Protein AF-A0A929ZFZ6-F1 (afdb_monomer_lite)

Sequence (194 aa):
YWMGADSFMATNAWVNDGGSWYRVGADGKMLSGGWTKIDGSWYYLDSSGAMKSGWLNQGGTWYYLGGSGAMVRGWNAIGGSWYYFNESGAMVTGWLNQGGTWYYFNGSGVMATGTQWIGGERHWFYDSGAWWGLYPVPSAPAAGSGGSSSSAYYKNCDEVRRAGKAPLYRGQPGYSLDLDRDGDGIACEYHRGR

pLDDT: mean 84.81, std 17.75, range [31.33, 98.88]

Radius of gyration: 27.51 Å; chains: 1; bounding box: 58×31×82 Å

Structure (mmCIF, N/CA/C/O backbone):
data_AF-A0A929ZFZ6-F1
#
_entry.id   AF-A0A929ZFZ6-F1
#
loop_
_atom_site.group_PDB
_atom_site.id
_atom_site.type_symbol
_atom_site.label_atom_id
_atom_site.label_alt_id
_atom_site.label_comp_id
_atom_site.label_asym_id
_atom_site.label_entity_id
_atom_site.label_seq_id
_atom_site.pdbx_PDB_ins_code
_atom_site.Cartn_x
_atom_site.Cartn_y
_atom_site.Cartn_z
_atom_site.occupancy
_atom_site.B_iso_or_equiv
_atom_site.auth_seq_id
_atom_site.auth_comp_id
_atom_site.auth_asym_id
_atom_site.auth_atom_id
_atom_site.pdbx_PDB_model_num
ATOM 1 N N . TYR A 1 1 ? 22.885 -3.029 -27.359 1.00 58.12 1 TYR A N 1
ATOM 2 C CA . TYR A 1 1 ? 22.271 -3.923 -28.350 1.00 58.12 1 TYR A CA 1
ATOM 3 C C . TYR A 1 1 ? 22.408 -5.337 -27.832 1.00 58.12 1 TYR A C 1
ATOM 5 O O . TYR A 1 1 ? 23.513 -5.705 -27.458 1.00 58.12 1 TYR A O 1
ATOM 13 N N . TRP A 1 2 ? 21.297 -6.062 -27.716 1.00 60.94 2 TRP A N 1
ATOM 14 C CA . TRP A 1 2 ? 21.252 -7.441 -27.222 1.00 60.94 2 TRP A CA 1
ATOM 15 C C . TRP A 1 2 ? 20.902 -8.365 -28.394 1.00 60.94 2 TRP A C 1
ATOM 17 O O . TRP A 1 2 ? 19.853 -8.184 -29.013 1.00 60.94 2 TRP A O 1
ATOM 27 N N . MET A 1 3 ? 21.792 -9.307 -28.720 1.00 58.06 3 MET A N 1
ATOM 28 C CA . MET A 1 3 ? 21.567 -10.302 -29.777 1.00 58.06 3 MET A CA 1
ATOM 29 C C . MET A 1 3 ? 21.032 -11.596 -29.158 1.00 58.06 3 MET A C 1
ATOM 31 O O . MET A 1 3 ? 21.639 -12.119 -28.225 1.00 58.06 3 MET A O 1
ATOM 35 N N . GLY A 1 4 ? 19.891 -12.083 -29.651 1.00 54.81 4 GLY A N 1
ATOM 36 C CA . GLY A 1 4 ? 19.318 -13.372 -29.257 1.00 54.81 4 GLY A CA 1
ATOM 37 C C . GLY A 1 4 ? 20.055 -14.570 -29.872 1.00 54.81 4 GLY A C 1
ATOM 38 O O . GLY A 1 4 ? 20.903 -14.414 -30.753 1.00 54.81 4 GLY A O 1
ATOM 39 N N . ALA A 1 5 ? 19.713 -15.782 -29.418 1.00 55.38 5 ALA A N 1
ATOM 40 C CA . ALA A 1 5 ? 20.289 -17.057 -29.882 1.00 55.38 5 ALA A CA 1
ATOM 41 C C . ALA A 1 5 ? 20.047 -17.353 -31.381 1.00 55.38 5 ALA A C 1
ATOM 43 O O . ALA A 1 5 ? 20.670 -18.234 -31.965 1.00 55.38 5 ALA A O 1
ATOM 44 N N . ASP A 1 6 ? 19.152 -16.600 -32.000 1.00 57.41 6 ASP A N 1
ATOM 45 C CA . ASP A 1 6 ? 18.691 -16.658 -33.381 1.00 57.41 6 ASP A CA 1
ATOM 46 C C . ASP A 1 6 ? 19.286 -15.543 -34.266 1.00 57.41 6 ASP A C 1
ATOM 48 O O . ASP A 1 6 ? 18.892 -15.393 -35.419 1.00 57.41 6 ASP A O 1
ATOM 52 N N . SER A 1 7 ? 20.267 -14.778 -33.764 1.00 57.72 7 SER A N 1
ATOM 53 C CA . SER A 1 7 ? 20.887 -13.629 -34.457 1.00 57.72 7 SER A CA 1
ATOM 54 C C . SER A 1 7 ? 19.922 -12.476 -34.775 1.00 57.72 7 SER A C 1
ATOM 56 O O . SER A 1 7 ? 20.294 -11.537 -35.481 1.00 57.72 7 SER A O 1
ATOM 58 N N . PHE A 1 8 ? 18.703 -12.506 -34.226 1.00 63.31 8 PHE A N 1
ATOM 59 C CA . PHE A 1 8 ? 17.775 -11.385 -34.266 1.00 63.31 8 PHE A CA 1
ATOM 60 C C . PHE A 1 8 ? 17.979 -10.479 -33.051 1.00 63.31 8 PHE A C 1
ATOM 62 O O . PHE A 1 8 ? 18.257 -10.906 -31.927 1.00 63.31 8 PHE A O 1
ATOM 69 N N . MET A 1 9 ? 17.866 -9.179 -33.302 1.00 73.00 9 MET A N 1
ATOM 70 C CA . MET A 1 9 ? 17.928 -8.153 -32.273 1.00 73.00 9 MET A CA 1
ATOM 71 C C . MET A 1 9 ? 16.639 -8.175 -31.457 1.00 73.00 9 MET A C 1
ATOM 73 O O . MET A 1 9 ? 15.558 -7.968 -32.005 1.00 73.00 9 MET A O 1
ATOM 77 N N . ALA A 1 10 ? 16.750 -8.387 -30.146 1.00 79.50 10 ALA A N 1
ATOM 78 C CA . ALA A 1 10 ? 15.592 -8.311 -29.268 1.00 79.50 10 ALA A CA 1
ATOM 79 C C . ALA A 1 10 ? 15.079 -6.860 -29.215 1.00 79.50 10 ALA A C 1
ATOM 81 O O . ALA A 1 10 ? 15.825 -5.932 -28.891 1.00 79.50 10 ALA A O 1
ATOM 82 N N . THR A 1 11 ? 13.795 -6.663 -29.512 1.00 89.19 11 THR A N 1
ATOM 83 C CA . THR A 1 11 ? 13.117 -5.360 -29.443 1.00 89.19 11 THR A CA 1
ATOM 84 C C . THR A 1 11 ? 11.823 -5.493 -28.672 1.00 89.19 11 THR A C 1
ATOM 86 O O . THR A 1 11 ? 11.115 -6.485 -28.841 1.00 89.19 11 THR A O 1
ATOM 89 N N . ASN A 1 12 ? 11.488 -4.496 -27.853 1.00 90.81 12 ASN A N 1
ATOM 90 C CA . ASN A 1 12 ? 10.302 -4.531 -26.994 1.00 90.81 12 ASN A CA 1
ATOM 91 C C . ASN A 1 12 ? 10.181 -5.845 -26.200 1.00 90.81 12 ASN A C 1
ATOM 93 O O . ASN A 1 12 ? 9.073 -6.324 -25.945 1.00 90.81 12 ASN A O 1
ATOM 97 N N . ALA A 1 13 ? 11.307 -6.397 -25.744 1.00 93.19 13 ALA A N 1
ATOM 98 C CA . ALA A 1 13 ? 11.375 -7.690 -25.070 1.00 93.19 13 ALA A CA 1
ATOM 99 C C . ALA A 1 13 ? 11.990 -7.584 -23.668 1.00 93.19 13 ALA A C 1
ATOM 101 O O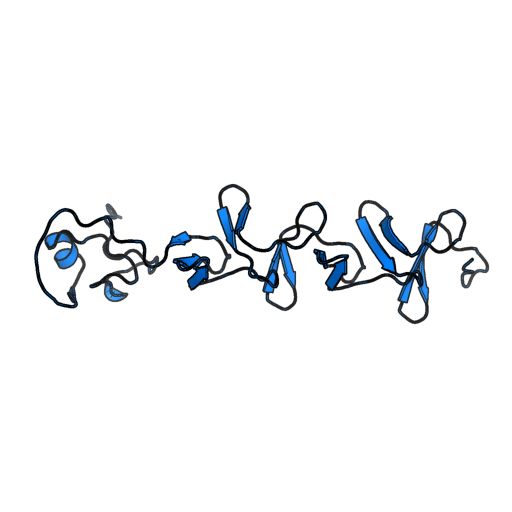 . ALA A 1 13 ? 12.778 -6.685 -23.369 1.00 93.19 13 ALA A O 1
ATOM 102 N N . TRP A 1 14 ? 11.591 -8.500 -22.790 1.00 94.69 14 TRP A N 1
ATOM 103 C CA . TRP A 1 14 ? 12.333 -8.793 -21.569 1.00 94.69 14 TRP A CA 1
ATOM 104 C C . TRP A 1 14 ? 13.408 -9.824 -21.896 1.00 94.69 14 TRP A C 1
ATOM 106 O O . TRP A 1 14 ? 13.131 -10.808 -22.578 1.00 94.69 14 TRP A O 1
ATOM 116 N N . VAL A 1 15 ? 14.623 -9.593 -21.417 1.00 94.38 15 VAL A N 1
ATOM 117 C CA . VAL A 1 15 ? 15.780 -10.462 -21.632 1.00 94.38 15 VAL A CA 1
ATOM 118 C C . VAL A 1 15 ? 16.292 -10.904 -20.269 1.00 94.38 15 VAL A C 1
ATOM 120 O O . VAL A 1 15 ? 16.504 -10.061 -19.397 1.00 94.38 15 VAL A O 1
ATOM 123 N N . ASN A 1 16 ? 16.458 -12.212 -20.076 1.00 93.62 16 ASN A N 1
ATOM 124 C CA . ASN A 1 16 ? 17.134 -12.748 -18.901 1.00 93.62 16 ASN A CA 1
ATOM 125 C C . ASN A 1 16 ? 18.604 -12.980 -19.238 1.00 93.62 16 ASN A C 1
ATOM 127 O O . ASN A 1 16 ? 18.908 -13.681 -20.201 1.00 93.62 16 ASN A O 1
ATOM 131 N N . ASP A 1 17 ? 19.486 -12.407 -18.432 1.00 92.44 17 ASP A N 1
ATOM 132 C CA . ASP A 1 17 ? 20.923 -12.611 -18.529 1.00 92.44 17 ASP A CA 1
ATOM 133 C C . ASP A 1 17 ? 21.509 -12.827 -17.139 1.00 92.44 17 ASP A C 1
ATOM 135 O O . ASP A 1 17 ? 21.279 -12.033 -16.224 1.00 92.44 17 ASP A O 1
ATOM 139 N N . GLY A 1 18 ? 22.216 -13.942 -16.957 1.00 90.75 18 GLY A N 1
ATOM 140 C CA . GLY A 1 18 ? 22.820 -14.294 -15.670 1.00 90.75 18 GLY A CA 1
ATOM 141 C C . GLY A 1 18 ? 21.834 -14.309 -14.491 1.00 90.75 18 GLY A C 1
ATOM 142 O O . GLY A 1 18 ? 22.224 -14.007 -13.366 1.00 90.75 18 GLY A O 1
ATOM 143 N N . GLY A 1 19 ? 20.550 -14.602 -14.736 1.00 91.56 19 GLY A N 1
ATOM 144 C CA . GLY A 1 19 ? 19.492 -14.583 -13.720 1.00 91.56 19 GLY A CA 1
ATOM 145 C C . GLY A 1 19 ? 18.882 -13.203 -13.440 1.00 91.56 19 GLY A C 1
ATOM 146 O O . GLY A 1 19 ? 17.874 -13.126 -12.739 1.00 91.56 19 GLY A O 1
ATOM 147 N N . SER A 1 20 ? 19.420 -12.131 -14.022 1.00 95.44 20 SER A N 1
ATOM 148 C CA . SER A 1 20 ? 18.850 -10.782 -13.950 1.00 95.44 20 SER A CA 1
ATOM 149 C C . SER A 1 20 ? 17.978 -10.493 -15.167 1.00 95.44 20 SER A C 1
ATOM 151 O O . SER A 1 20 ? 18.245 -10.963 -16.271 1.00 95.44 20 SER A O 1
ATOM 153 N N . TRP A 1 21 ? 16.915 -9.716 -14.969 1.00 97.31 21 TRP A N 1
ATOM 154 C CA . TRP A 1 21 ? 16.012 -9.319 -16.048 1.00 97.31 21 TRP A CA 1
ATOM 155 C C . TRP A 1 21 ? 16.304 -7.899 -16.512 1.00 97.31 21 TRP A C 1
ATOM 157 O O . TRP A 1 21 ? 16.459 -6.993 -15.697 1.00 97.31 21 TRP A O 1
ATOM 167 N N . TYR A 1 22 ? 16.314 -7.712 -17.826 1.00 96.50 22 TYR A N 1
ATOM 168 C CA . TYR A 1 22 ? 16.550 -6.444 -18.503 1.00 96.50 22 TYR A CA 1
ATOM 169 C C . TYR A 1 22 ? 15.432 -6.182 -19.500 1.00 96.50 22 TYR A C 1
ATOM 171 O O . TYR A 1 22 ? 14.866 -7.110 -20.083 1.00 96.50 22 TYR A O 1
ATOM 179 N N . ARG A 1 23 ? 15.129 -4.908 -19.739 1.00 96.06 23 ARG A N 1
ATOM 180 C CA . ARG A 1 23 ? 14.153 -4.501 -20.750 1.00 96.06 23 ARG A CA 1
ATOM 181 C C . ARG A 1 23 ? 14.869 -3.886 -21.944 1.00 96.06 23 ARG A C 1
ATOM 183 O O . ARG A 1 23 ? 15.632 -2.941 -21.767 1.00 96.06 23 ARG A O 1
ATOM 190 N N . VAL A 1 24 ? 14.581 -4.363 -23.155 1.00 94.12 24 VAL A N 1
ATOM 191 C CA . VAL A 1 24 ? 15.005 -3.709 -24.403 1.00 94.12 24 VAL A CA 1
ATOM 192 C C . VAL A 1 24 ? 13.843 -2.961 -25.052 1.00 94.12 24 VAL A C 1
ATOM 194 O O . VAL A 1 24 ? 12.716 -3.461 -25.113 1.00 94.12 24 VAL A O 1
ATOM 197 N N . GLY A 1 25 ? 14.114 -1.740 -25.508 1.00 91.88 25 GLY A N 1
ATOM 198 C CA . GLY A 1 25 ? 13.168 -0.880 -26.209 1.00 91.88 25 GLY A CA 1
ATOM 199 C C . GLY A 1 25 ? 12.947 -1.295 -27.663 1.00 91.88 25 GLY A C 1
ATOM 200 O O . GLY A 1 25 ? 13.524 -2.265 -28.158 1.00 91.88 25 GLY A O 1
ATOM 201 N N . ALA A 1 26 ? 12.099 -0.544 -28.363 1.00 91.25 26 ALA A N 1
ATOM 202 C CA . ALA A 1 26 ? 11.814 -0.765 -29.781 1.00 91.25 26 ALA A CA 1
ATOM 203 C C . ALA A 1 26 ? 13.052 -0.567 -30.676 1.00 91.25 26 ALA A C 1
ATOM 205 O O . ALA A 1 26 ? 13.155 -1.177 -31.732 1.00 91.25 26 ALA A O 1
ATOM 206 N N . ASP A 1 27 ? 14.004 0.255 -30.234 1.00 89.25 27 ASP A N 1
ATOM 207 C CA . ASP A 1 27 ? 15.275 0.523 -30.912 1.00 89.25 27 ASP A CA 1
ATOM 208 C C . ASP A 1 27 ? 16.369 -0.517 -30.593 1.00 89.25 27 ASP A C 1
ATOM 210 O O . ASP A 1 27 ? 17.525 -0.352 -30.984 1.00 89.25 27 ASP A O 1
ATOM 214 N N . GLY A 1 28 ? 16.030 -1.578 -29.850 1.00 88.38 28 GLY A N 1
ATOM 215 C CA . GLY A 1 28 ? 16.963 -2.629 -29.439 1.00 88.38 28 GLY A CA 1
ATOM 216 C C . GLY A 1 28 ? 17.990 -2.180 -28.393 1.00 88.38 28 GLY A C 1
ATOM 217 O O . GLY A 1 28 ? 18.957 -2.905 -28.114 1.00 88.38 28 GLY A O 1
ATOM 218 N N . LYS A 1 29 ? 17.822 -0.985 -27.809 1.00 90.25 29 LYS A N 1
ATOM 219 C CA . LYS A 1 29 ? 18.642 -0.514 -26.691 1.00 90.25 29 LYS A CA 1
ATOM 220 C C . LYS A 1 29 ? 18.030 -0.937 -25.366 1.00 90.25 29 LYS A C 1
ATOM 222 O O .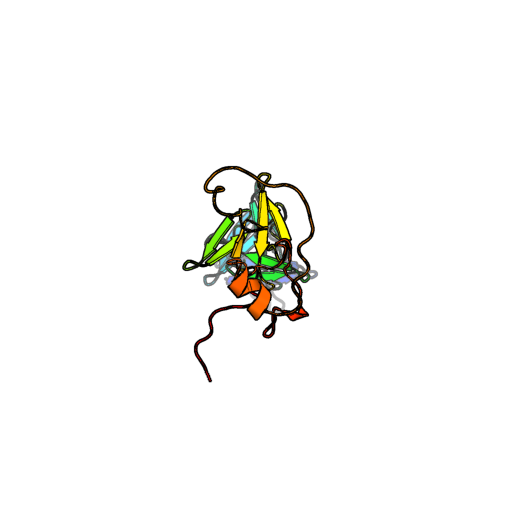 LYS A 1 29 ? 16.817 -1.041 -25.215 1.00 90.25 29 LYS A O 1
ATOM 227 N N . MET A 1 30 ? 18.899 -1.194 -24.399 1.00 93.50 30 MET A N 1
ATOM 228 C CA . MET A 1 30 ? 18.496 -1.527 -23.040 1.00 93.50 30 MET A CA 1
ATOM 229 C C . MET A 1 30 ? 17.967 -0.273 -22.338 1.00 93.50 30 MET A C 1
ATOM 231 O O . MET A 1 30 ? 18.577 0.791 -22.435 1.00 93.50 30 MET A O 1
ATOM 235 N N . LEU A 1 31 ? 16.848 -0.413 -21.635 1.00 94.56 31 LEU A N 1
ATOM 236 C CA . LEU A 1 31 ? 16.322 0.606 -20.736 1.00 94.56 31 LEU A CA 1
ATOM 237 C C . LEU A 1 31 ? 17.032 0.506 -19.378 1.00 94.56 31 LEU A C 1
ATOM 239 O O . LEU A 1 31 ? 17.362 -0.589 -18.924 1.00 94.56 31 LEU A O 1
ATOM 243 N N . SER A 1 32 ? 17.257 1.637 -18.717 1.00 95.69 32 SER A N 1
ATOM 244 C CA . SER A 1 32 ? 17.878 1.697 -17.390 1.00 95.69 32 SER A CA 1
ATOM 245 C C . SER A 1 32 ? 17.537 3.010 -16.685 1.00 95.69 32 SER A C 1
ATOM 247 O O . SER A 1 32 ? 16.982 3.927 -17.292 1.00 95.69 32 SER A O 1
ATOM 249 N N . GLY A 1 33 ? 17.889 3.113 -15.402 1.00 92.81 33 GLY A N 1
ATOM 250 C CA . GLY A 1 33 ? 17.916 4.402 -14.708 1.00 92.81 33 GLY A CA 1
ATOM 251 C C . GLY A 1 33 ? 16.603 4.838 -14.056 1.00 92.81 33 GLY A C 1
ATOM 252 O O . GLY A 1 33 ? 16.424 6.027 -13.803 1.00 92.81 33 GLY A O 1
ATOM 253 N N . GLY A 1 34 ? 15.713 3.901 -13.729 1.00 96.44 34 GLY A N 1
ATOM 254 C CA . GLY A 1 34 ? 14.627 4.132 -12.782 1.00 96.44 34 GLY A CA 1
ATOM 255 C C . GLY A 1 34 ? 13.282 3.547 -13.195 1.00 96.44 34 GLY A C 1
ATOM 256 O O . GLY A 1 34 ? 13.183 2.478 -13.805 1.00 96.44 34 GLY A O 1
ATOM 257 N N . TRP A 1 35 ? 12.226 4.257 -12.798 1.00 98.06 35 TRP A N 1
ATOM 258 C CA . TRP A 1 35 ? 10.842 3.869 -13.030 1.00 98.06 35 TRP A CA 1
ATOM 259 C C . TRP A 1 35 ? 10.510 3.842 -14.519 1.00 98.06 35 TRP A C 1
ATOM 261 O O . TRP A 1 35 ? 10.632 4.845 -15.217 1.00 98.06 35 TRP A O 1
ATOM 271 N N . THR A 1 36 ? 10.039 2.694 -14.992 1.00 97.50 36 THR A N 1
ATOM 272 C CA . THR A 1 36 ? 9.670 2.467 -16.390 1.00 97.50 36 THR A CA 1
ATOM 273 C C . THR A 1 36 ? 8.288 1.831 -16.452 1.00 97.50 36 THR A C 1
ATOM 275 O O . THR A 1 36 ? 8.031 0.834 -15.775 1.00 97.50 36 THR A O 1
ATOM 278 N N . LYS A 1 37 ? 7.387 2.394 -17.264 1.00 97.00 37 LYS A N 1
ATOM 279 C CA . LYS A 1 37 ? 6.048 1.838 -17.483 1.00 97.00 37 LYS A CA 1
ATOM 280 C C . LYS A 1 37 ? 6.048 0.944 -18.721 1.00 97.00 37 LYS A C 1
ATOM 282 O O . LYS A 1 37 ? 6.380 1.406 -19.808 1.00 97.00 37 LYS A O 1
ATOM 287 N N . ILE A 1 38 ? 5.680 -0.321 -18.550 1.00 96.06 38 ILE A N 1
ATOM 288 C CA . ILE A 1 38 ? 5.680 -1.358 -19.589 1.00 96.06 38 ILE A CA 1
ATOM 289 C C . ILE A 1 38 ? 4.330 -2.067 -19.511 1.00 96.06 38 ILE A C 1
ATOM 291 O O . ILE A 1 38 ? 3.951 -2.548 -18.444 1.00 96.06 38 ILE A O 1
ATOM 295 N N . ASP A 1 39 ? 3.577 -2.059 -20.612 1.00 93.50 39 ASP A N 1
ATOM 296 C CA . ASP A 1 39 ? 2.277 -2.737 -20.744 1.00 93.50 39 ASP A CA 1
ATOM 297 C C . ASP A 1 39 ? 1.302 -2.444 -19.588 1.00 93.50 39 ASP A C 1
ATOM 299 O O . ASP A 1 39 ? 0.619 -3.313 -19.055 1.00 93.50 39 ASP A O 1
ATOM 303 N N . GLY A 1 40 ? 1.267 -1.179 -19.157 1.00 95.00 40 GLY A N 1
ATOM 304 C CA . GLY A 1 40 ? 0.392 -0.702 -18.081 1.00 95.00 40 GLY A CA 1
ATOM 305 C C . GLY A 1 40 ? 0.956 -0.850 -16.663 1.00 95.00 40 GLY A C 1
ATOM 306 O O . GLY A 1 40 ? 0.489 -0.146 -15.765 1.00 95.00 40 GLY A O 1
ATOM 307 N N . SER A 1 41 ? 1.998 -1.657 -16.466 1.00 97.81 41 SER A N 1
ATOM 308 C CA . SER A 1 41 ? 2.641 -1.890 -15.167 1.00 97.81 41 SER A CA 1
ATOM 309 C C . SER A 1 41 ? 3.910 -1.055 -14.996 1.00 97.81 41 SER A C 1
ATOM 311 O O . SER A 1 41 ? 4.598 -0.745 -15.965 1.00 97.81 41 SER A O 1
ATOM 313 N N . TRP A 1 42 ? 4.224 -0.671 -13.757 1.00 98.56 42 TRP A N 1
ATOM 314 C CA . TRP A 1 42 ? 5.479 0.015 -13.434 1.00 98.56 42 TRP A CA 1
ATOM 315 C C . TRP A 1 42 ? 6.533 -0.980 -12.969 1.00 98.56 42 TRP A C 1
ATOM 317 O O . TRP A 1 42 ? 6.230 -1.894 -12.210 1.00 98.56 42 TRP A O 1
ATOM 327 N N . TYR A 1 43 ? 7.766 -0.752 -13.401 1.00 98.62 43 TYR A N 1
ATOM 328 C CA . TYR A 1 43 ? 8.958 -1.511 -13.041 1.00 98.62 43 TYR A CA 1
ATOM 329 C C . TYR A 1 43 ? 10.060 -0.539 -12.640 1.00 98.62 43 TYR A C 1
ATOM 331 O O . TYR A 1 43 ? 10.044 0.621 -13.058 1.00 98.62 43 TYR A O 1
ATOM 339 N N . TYR A 1 44 ? 11.042 -1.014 -11.881 1.00 98.56 44 TYR A N 1
ATOM 340 C CA . TYR A 1 44 ? 12.241 -0.241 -11.582 1.00 98.56 44 TYR A CA 1
ATOM 341 C C . TYR A 1 44 ? 13.469 -0.945 -12.150 1.00 98.56 44 TYR A C 1
ATOM 343 O O . TYR A 1 44 ? 13.783 -2.066 -11.750 1.00 98.56 44 TYR A O 1
ATOM 351 N N . LEU A 1 45 ? 14.157 -0.280 -13.074 1.00 98.19 45 LEU A N 1
ATOM 352 C CA . LEU A 1 45 ? 15.430 -0.729 -13.633 1.00 98.19 45 LEU A CA 1
ATOM 353 C C . LEU A 1 45 ? 16.534 0.106 -12.993 1.00 98.19 45 LEU A C 1
ATOM 355 O O . LEU A 1 45 ? 16.471 1.333 -13.040 1.00 98.19 45 LEU A O 1
ATOM 359 N N . ASP A 1 46 ? 17.532 -0.517 -12.374 1.00 96.75 46 ASP A N 1
ATOM 360 C CA . ASP A 1 46 ? 18.626 0.252 -11.782 1.00 96.75 46 ASP A CA 1
ATOM 361 C C . ASP A 1 46 ? 19.549 0.870 -12.852 1.00 96.75 46 ASP A C 1
ATOM 363 O O . ASP A 1 46 ? 19.275 0.816 -14.055 1.00 96.75 46 ASP A O 1
ATOM 367 N N . SER A 1 47 ? 20.631 1.527 -12.432 1.00 96.25 47 SER A N 1
ATOM 368 C CA . SER A 1 47 ? 21.562 2.181 -13.359 1.00 96.25 47 SER A CA 1
ATOM 369 C C . SER A 1 47 ? 22.230 1.208 -14.338 1.00 96.25 47 SER A C 1
ATOM 371 O O . SER A 1 47 ? 22.603 1.625 -15.433 1.00 96.25 47 SER A O 1
ATOM 373 N N . SER A 1 48 ? 22.335 -0.077 -13.983 1.00 95.69 48 SER A N 1
ATOM 374 C CA . SER A 1 48 ? 22.828 -1.137 -14.869 1.00 95.69 48 SER A CA 1
ATOM 375 C C . SER A 1 48 ? 21.755 -1.673 -15.822 1.00 95.69 48 SER A C 1
ATOM 377 O O . SER A 1 48 ? 22.067 -2.458 -16.709 1.00 95.69 48 SER A O 1
ATOM 379 N N . GLY A 1 49 ? 20.494 -1.262 -15.651 1.00 96.38 49 GLY A N 1
ATOM 380 C CA . GLY A 1 49 ? 19.339 -1.793 -16.376 1.00 96.38 49 GLY A CA 1
ATOM 381 C C . GLY A 1 49 ? 18.731 -3.043 -15.744 1.00 96.38 49 GLY A C 1
ATOM 382 O O . GLY A 1 49 ? 17.685 -3.497 -16.207 1.00 96.38 49 GLY A O 1
ATOM 383 N N . ALA A 1 50 ? 19.340 -3.581 -14.683 1.00 97.44 50 ALA A N 1
ATOM 384 C CA . ALA A 1 50 ? 18.811 -4.742 -13.988 1.00 97.44 50 ALA A CA 1
ATOM 385 C C . ALA A 1 50 ? 17.494 -4.391 -13.283 1.00 97.44 50 ALA A C 1
ATOM 387 O O . ALA A 1 50 ? 17.388 -3.410 -12.537 1.00 97.44 50 ALA A O 1
ATOM 388 N N . MET A 1 51 ? 16.477 -5.211 -13.523 1.00 98.44 51 MET A N 1
ATOM 389 C CA . MET A 1 51 ? 15.161 -5.077 -12.921 1.00 98.44 51 MET A CA 1
ATOM 390 C C . MET A 1 51 ? 15.206 -5.422 -11.435 1.00 98.44 51 MET A C 1
ATOM 392 O O . MET A 1 51 ? 15.700 -6.477 -11.033 1.00 98.44 51 MET A O 1
ATOM 396 N N . LYS A 1 52 ? 14.631 -4.550 -10.608 1.00 98.50 52 LYS A N 1
ATOM 397 C CA . LYS A 1 52 ? 14.428 -4.819 -9.186 1.00 98.50 52 LYS A CA 1
ATOM 398 C C . LYS A 1 52 ? 13.155 -5.635 -8.948 1.00 98.50 52 LYS A C 1
ATOM 400 O O . LYS A 1 52 ? 12.163 -5.508 -9.660 1.00 98.50 52 LYS A O 1
ATOM 405 N N . SER A 1 53 ? 13.191 -6.436 -7.890 1.00 98.31 53 SER A N 1
ATOM 406 C CA . SER A 1 53 ? 12.041 -7.097 -7.269 1.00 98.31 53 SER A CA 1
ATOM 407 C C . SER A 1 53 ? 12.141 -6.938 -5.745 1.00 98.31 53 SER A C 1
ATOM 409 O O . SER A 1 53 ? 13.193 -6.562 -5.222 1.00 98.31 53 SER A O 1
ATOM 411 N N . GLY A 1 54 ? 11.050 -7.192 -5.030 1.00 98.62 54 GLY A N 1
ATOM 412 C CA . GLY A 1 54 ? 10.957 -7.018 -3.585 1.00 98.62 54 GLY A CA 1
ATOM 413 C C . GLY A 1 54 ? 10.853 -5.555 -3.148 1.00 98.62 54 GLY A C 1
ATOM 414 O O . GLY A 1 54 ? 10.325 -4.700 -3.861 1.00 98.62 54 GLY A O 1
ATOM 415 N N . TRP A 1 55 ? 11.331 -5.276 -1.936 1.00 98.62 55 TRP A N 1
ATOM 416 C CA . TRP A 1 55 ? 11.286 -3.946 -1.331 1.00 98.62 55 TRP A CA 1
ATOM 417 C C . TRP A 1 55 ? 12.232 -2.965 -2.026 1.00 98.62 55 TRP A C 1
ATOM 419 O O . TRP A 1 55 ? 13.417 -3.241 -2.203 1.00 98.62 55 TRP A O 1
ATOM 429 N N . LEU A 1 56 ? 11.714 -1.783 -2.353 1.00 98.62 56 LEU A N 1
ATOM 430 C CA . LEU A 1 56 ? 12.465 -0.691 -2.962 1.00 98.62 56 LEU A CA 1
ATOM 431 C C . LEU A 1 56 ? 12.257 0.591 -2.153 1.00 98.62 56 LEU A C 1
ATOM 433 O O . LEU A 1 56 ? 11.128 1.047 -2.001 1.00 98.62 56 LEU A O 1
ATOM 437 N N . ASN A 1 57 ? 13.348 1.198 -1.685 1.00 98.19 57 ASN A N 1
ATOM 438 C CA . ASN A 1 57 ? 13.331 2.540 -1.107 1.00 98.19 57 ASN A CA 1
ATOM 439 C C . ASN A 1 57 ? 13.820 3.548 -2.149 1.00 98.19 57 ASN A C 1
ATOM 441 O O . ASN A 1 57 ? 14.972 3.498 -2.582 1.00 98.19 57 ASN A O 1
ATOM 445 N N . GLN A 1 58 ? 12.937 4.456 -2.546 1.00 97.38 58 GLN A N 1
ATOM 446 C CA . GLN A 1 58 ? 13.215 5.528 -3.491 1.00 97.38 58 GLN A CA 1
ATOM 447 C C . GLN A 1 58 ? 12.998 6.863 -2.775 1.00 97.38 58 GLN A C 1
ATOM 449 O O . GLN A 1 58 ? 11.865 7.269 -2.514 1.00 97.38 58 GLN A O 1
ATOM 454 N N . GLY A 1 59 ? 14.099 7.511 -2.386 1.00 95.31 59 GLY A N 1
ATOM 455 C CA . GLY A 1 59 ? 14.066 8.824 -1.734 1.00 95.31 59 GLY A CA 1
ATOM 456 C C . GLY A 1 59 ? 13.307 8.856 -0.401 1.00 95.31 59 GLY A C 1
ATOM 457 O O . GLY A 1 59 ? 12.666 9.855 -0.097 1.00 95.31 59 GLY A O 1
ATOM 458 N N . GLY A 1 60 ? 13.323 7.766 0.373 1.00 96.81 60 GLY A N 1
ATOM 459 C CA . GLY A 1 60 ? 12.581 7.641 1.634 1.00 96.81 60 GLY A CA 1
ATOM 460 C C . GLY A 1 60 ? 11.158 7.102 1.475 1.00 96.81 60 GLY A C 1
ATOM 461 O O . GLY A 1 60 ? 10.517 6.785 2.473 1.00 96.81 60 GLY A O 1
ATOM 462 N N . THR A 1 61 ? 10.672 6.948 0.240 1.00 98.38 61 THR A N 1
ATOM 463 C CA . THR A 1 61 ? 9.383 6.309 -0.042 1.00 98.38 61 THR A CA 1
ATOM 464 C C . THR A 1 61 ? 9.596 4.832 -0.340 1.00 98.38 61 THR A C 1
ATOM 466 O O . THR A 1 61 ? 10.402 4.474 -1.202 1.00 98.38 61 THR A O 1
ATOM 469 N N . TRP A 1 62 ? 8.862 3.9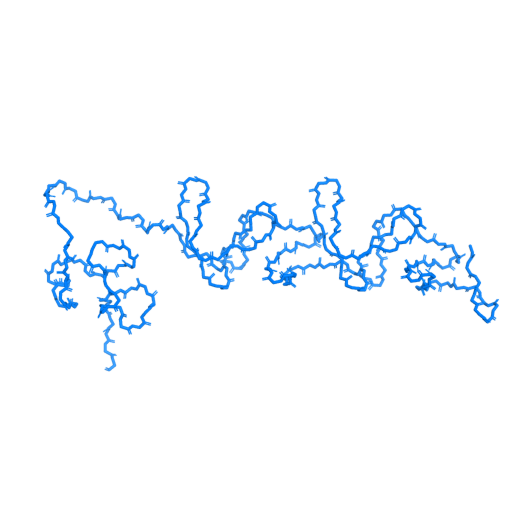71 0.361 1.00 98.81 62 TRP A N 1
ATOM 470 C CA . TRP A 1 62 ? 8.916 2.529 0.147 1.00 98.81 62 TRP A CA 1
ATOM 471 C C . TRP A 1 62 ? 7.897 2.075 -0.892 1.00 98.81 62 TRP A C 1
ATOM 473 O O . TRP A 1 62 ? 6.756 2.525 -0.901 1.00 98.81 62 TRP A O 1
ATOM 483 N N . TYR A 1 63 ? 8.324 1.142 -1.731 1.00 98.88 63 TYR A N 1
ATOM 484 C CA . TYR A 1 63 ? 7.538 0.458 -2.747 1.00 98.88 63 TYR A CA 1
ATOM 485 C C . TYR A 1 63 ? 7.801 -1.040 -2.629 1.00 98.88 63 TYR A C 1
ATOM 487 O O . TYR A 1 63 ? 8.828 -1.463 -2.087 1.00 98.88 63 TYR A O 1
ATOM 495 N N . TYR A 1 64 ? 6.908 -1.840 -3.199 1.00 98.81 64 TYR A N 1
ATOM 496 C CA . TYR A 1 64 ? 7.148 -3.262 -3.372 1.00 98.81 64 TYR A CA 1
ATOM 497 C C . TYR A 1 64 ? 6.941 -3.659 -4.831 1.00 98.81 64 TYR A C 1
ATOM 499 O O . TYR A 1 64 ? 5.950 -3.304 -5.471 1.00 98.81 64 TYR A O 1
ATOM 507 N N . LEU A 1 65 ? 7.920 -4.371 -5.367 1.00 98.75 65 LEU A N 1
ATOM 508 C CA . LEU A 1 65 ? 7.903 -4.940 -6.702 1.00 98.75 65 LEU A CA 1
ATOM 509 C C . LEU A 1 65 ? 7.686 -6.445 -6.538 1.00 98.75 65 LEU A C 1
ATOM 511 O O . LEU A 1 65 ? 8.437 -7.106 -5.824 1.00 98.75 65 LEU A O 1
ATOM 515 N N . GLY A 1 66 ? 6.648 -6.999 -7.161 1.00 98.06 66 GLY A N 1
ATOM 516 C CA . GLY A 1 66 ? 6.366 -8.433 -7.091 1.00 98.06 66 GLY A CA 1
ATOM 517 C C . GLY A 1 66 ? 7.501 -9.283 -7.674 1.00 98.06 66 GLY A C 1
ATOM 518 O O . GLY A 1 66 ? 8.473 -8.766 -8.224 1.00 98.06 66 GLY A O 1
ATOM 519 N N . GLY A 1 67 ? 7.367 -10.610 -7.616 1.00 96.25 67 GLY A N 1
ATOM 520 C CA . GLY A 1 67 ? 8.379 -11.523 -8.172 1.00 96.25 67 GLY A CA 1
ATOM 521 C C . GLY A 1 67 ? 8.651 -11.314 -9.671 1.00 96.25 67 GLY A C 1
ATOM 522 O O . GLY A 1 67 ? 9.762 -11.542 -10.133 1.00 96.25 67 GLY A O 1
ATOM 523 N N . SER A 1 68 ? 7.664 -10.808 -10.419 1.00 96.88 68 SER A N 1
ATOM 524 C CA . SER A 1 68 ? 7.807 -10.411 -11.828 1.00 96.88 68 SER A CA 1
ATOM 525 C C . SER A 1 68 ? 8.445 -9.030 -12.034 1.00 96.88 68 SER A C 1
ATOM 527 O O . SER A 1 68 ? 8.605 -8.608 -13.173 1.00 96.88 68 SER A O 1
ATOM 529 N N . GLY A 1 69 ? 8.748 -8.297 -10.959 1.00 97.94 69 GLY A N 1
ATOM 530 C CA . GLY A 1 69 ? 9.209 -6.906 -10.965 1.00 97.94 69 GLY A CA 1
ATOM 531 C C . GLY A 1 69 ? 8.105 -5.855 -11.100 1.00 97.94 69 GLY A C 1
ATOM 532 O O . GLY A 1 69 ? 8.389 -4.664 -10.978 1.00 97.94 69 GLY A O 1
ATOM 533 N N . ALA A 1 70 ? 6.853 -6.264 -11.326 1.00 98.50 70 ALA A N 1
ATOM 534 C CA . ALA A 1 70 ? 5.735 -5.333 -11.419 1.00 98.50 70 ALA A CA 1
ATOM 535 C C . ALA A 1 70 ? 5.436 -4.696 -10.052 1.00 98.50 70 ALA A C 1
ATOM 537 O O . ALA A 1 70 ? 5.303 -5.390 -9.043 1.00 98.50 70 ALA A O 1
ATOM 538 N N . MET A 1 71 ? 5.307 -3.373 -10.024 1.00 98.75 71 MET A N 1
ATOM 539 C CA . MET A 1 71 ? 4.981 -2.602 -8.829 1.00 98.75 71 MET A CA 1
ATOM 540 C C . MET A 1 71 ? 3.572 -2.919 -8.330 1.00 98.75 71 MET A C 1
ATOM 542 O O . MET A 1 71 ? 2.601 -2.833 -9.088 1.00 98.75 71 MET A O 1
ATOM 546 N N . VAL A 1 72 ? 3.462 -3.243 -7.044 1.00 98.56 72 VAL A N 1
ATOM 547 C CA . VAL A 1 72 ? 2.182 -3.570 -6.412 1.00 98.56 72 VAL A CA 1
ATOM 548 C C . VAL A 1 72 ? 1.424 -2.314 -5.977 1.00 98.56 72 VAL A C 1
ATOM 550 O O . VAL A 1 72 ? 1.994 -1.236 -5.799 1.00 98.56 72 VAL A O 1
ATOM 553 N N . ARG A 1 73 ? 0.111 -2.474 -5.807 1.00 98.62 73 ARG A N 1
ATOM 554 C CA . ARG A 1 73 ? -0.822 -1.480 -5.262 1.00 98.62 73 ARG A CA 1
ATOM 555 C C . ARG A 1 73 ? -1.832 -2.176 -4.357 1.00 98.62 73 ARG A C 1
ATOM 557 O O . ARG A 1 73 ? -1.994 -3.393 -4.438 1.00 98.62 73 ARG A O 1
ATOM 564 N N . GLY A 1 74 ? -2.529 -1.400 -3.537 1.00 98.69 74 GLY A N 1
ATOM 565 C CA . GLY A 1 74 ? -3.568 -1.875 -2.635 1.00 98.69 74 GLY A CA 1
ATOM 566 C C . GLY A 1 74 ? -3.040 -2.799 -1.537 1.00 98.69 74 GLY A C 1
ATOM 567 O O . GLY A 1 74 ? -1.866 -2.748 -1.158 1.00 98.69 74 GLY A O 1
ATOM 568 N N . TRP A 1 75 ? -3.934 -3.645 -1.030 1.00 98.56 75 TRP A N 1
ATOM 569 C CA . TRP A 1 75 ? -3.667 -4.622 0.024 1.00 98.56 75 TRP A CA 1
ATOM 570 C C . TRP A 1 75 ? -2.750 -5.746 -0.451 1.00 98.56 75 TRP A C 1
ATOM 572 O O . TRP A 1 75 ? -3.059 -6.428 -1.425 1.00 98.56 75 TRP A O 1
ATOM 582 N N . ASN A 1 76 ? -1.642 -5.968 0.257 1.00 98.69 76 ASN A N 1
ATOM 583 C CA . ASN A 1 76 ? -0.701 -7.045 -0.045 1.00 98.69 76 ASN A CA 1
ATOM 584 C C . ASN A 1 76 ? -0.188 -7.700 1.241 1.00 98.69 76 ASN A C 1
ATOM 586 O O . ASN A 1 76 ? 0.244 -7.011 2.167 1.00 98.69 76 ASN A O 1
ATOM 590 N N . ALA A 1 77 ? -0.201 -9.033 1.275 1.00 98.12 77 ALA A N 1
ATOM 591 C CA . ALA A 1 77 ? 0.418 -9.820 2.334 1.00 98.12 77 ALA A CA 1
ATOM 592 C C . ALA A 1 77 ? 1.859 -10.161 1.936 1.00 98.12 77 ALA A C 1
ATOM 594 O O . ALA A 1 77 ? 2.091 -10.861 0.950 1.00 98.12 77 ALA A O 1
ATOM 595 N N . ILE A 1 78 ? 2.834 -9.657 2.691 1.00 98.25 78 ILE A N 1
ATOM 596 C CA . ILE A 1 78 ? 4.264 -9.804 2.400 1.00 98.25 78 ILE A CA 1
ATOM 597 C C . ILE A 1 78 ? 4.950 -10.298 3.672 1.00 98.25 78 ILE A C 1
ATOM 599 O O . ILE A 1 78 ? 4.892 -9.651 4.713 1.00 98.25 78 ILE A O 1
ATOM 603 N N . GLY A 1 79 ? 5.580 -11.473 3.614 1.00 95.81 79 GLY A N 1
ATOM 604 C CA . GLY A 1 79 ? 6.305 -12.029 4.764 1.00 95.81 79 GLY A CA 1
ATOM 605 C C . GLY A 1 79 ? 5.438 -12.235 6.016 1.00 95.81 79 GLY A C 1
ATOM 606 O O . GLY A 1 79 ? 5.919 -12.048 7.127 1.00 95.81 79 GLY A O 1
ATOM 607 N N . GLY A 1 80 ? 4.153 -12.565 5.842 1.00 95.94 80 GLY A N 1
ATOM 608 C CA . GLY A 1 80 ? 3.210 -12.789 6.946 1.00 95.94 80 GLY A CA 1
ATOM 609 C C . GLY A 1 80 ? 2.584 -11.521 7.539 1.00 95.94 80 GLY A C 1
ATOM 610 O O . GLY A 1 80 ? 1.730 -11.630 8.411 1.00 95.94 80 GLY A O 1
ATOM 611 N N . SER A 1 81 ? 2.961 -10.337 7.054 1.00 98.50 81 SER A N 1
ATOM 612 C CA . SER A 1 81 ? 2.377 -9.056 7.462 1.00 98.50 81 SER A CA 1
ATOM 613 C C . SER A 1 81 ? 1.533 -8.451 6.341 1.00 98.50 81 SER A C 1
ATOM 615 O O . SER A 1 81 ? 1.850 -8.617 5.162 1.00 98.50 81 SER A O 1
ATOM 617 N N . TRP A 1 82 ? 0.474 -7.725 6.701 1.00 98.75 82 TRP A N 1
ATOM 618 C CA . TRP A 1 82 ? -0.325 -6.953 5.748 1.00 98.75 82 TRP A CA 1
ATOM 619 C C . TRP A 1 82 ? 0.225 -5.539 5.575 1.00 98.75 82 TRP A C 1
ATOM 621 O O . TRP A 1 82 ? 0.574 -4.877 6.550 1.00 98.75 82 TRP A O 1
ATOM 631 N N . TYR A 1 83 ? 0.245 -5.085 4.325 1.00 98.88 83 TYR A N 1
ATOM 632 C CA . TYR A 1 83 ? 0.659 -3.754 3.898 1.00 98.88 83 TYR A CA 1
ATOM 633 C C . TYR A 1 83 ? -0.390 -3.173 2.957 1.00 98.88 83 TYR A C 1
ATOM 635 O O . TYR A 1 83 ? -1.122 -3.910 2.288 1.00 98.88 83 TYR A O 1
ATOM 643 N N . TYR A 1 84 ? -0.410 -1.848 2.852 1.00 98.88 84 TYR A N 1
ATOM 644 C CA . TYR A 1 84 ? -1.190 -1.152 1.842 1.00 98.88 84 TYR A CA 1
ATOM 645 C C . TYR A 1 84 ? -0.300 -0.217 1.033 1.00 98.88 84 TYR A C 1
ATOM 647 O O . TYR A 1 84 ? 0.481 0.552 1.590 1.00 98.88 84 TYR A O 1
ATOM 655 N N . PHE A 1 85 ? -0.437 -0.272 -0.287 1.00 98.88 85 PHE A N 1
ATOM 656 C CA . PHE A 1 85 ? 0.248 0.612 -1.223 1.00 98.88 85 PHE A CA 1
ATOM 657 C C . PHE A 1 85 ? -0.793 1.482 -1.926 1.00 98.88 85 PHE A C 1
ATOM 659 O O . PHE A 1 85 ? -1.810 0.981 -2.400 1.00 98.88 85 PHE A O 1
ATOM 666 N N . ASN A 1 86 ? -0.575 2.790 -1.985 1.00 98.50 86 ASN A N 1
ATOM 667 C CA . ASN A 1 86 ? -1.515 3.695 -2.644 1.00 98.50 86 ASN A CA 1
ATOM 668 C C . ASN A 1 86 ? -1.462 3.555 -4.186 1.00 98.50 86 ASN A C 1
ATOM 670 O O . ASN A 1 86 ? -0.730 2.731 -4.736 1.00 98.50 86 ASN A O 1
ATOM 674 N N . GLU A 1 87 ? -2.206 4.394 -4.908 1.00 97.56 87 GLU A N 1
ATOM 675 C CA . GLU A 1 87 ? -2.247 4.363 -6.380 1.00 97.56 87 GLU A CA 1
ATOM 676 C C . GLU A 1 87 ? -0.901 4.671 -7.061 1.00 97.56 87 GLU A C 1
ATOM 678 O O . GLU A 1 87 ? -0.643 4.210 -8.178 1.00 97.56 87 GLU A O 1
ATOM 683 N N . SER A 1 88 ? -0.002 5.403 -6.394 1.00 98.06 88 SER A N 1
ATOM 684 C CA . SER A 1 88 ? 1.365 5.608 -6.885 1.00 98.06 88 SER A CA 1
ATOM 685 C C . SER A 1 88 ? 2.299 4.444 -6.543 1.00 98.06 88 SER A C 1
ATOM 687 O O . SER A 1 88 ? 3.460 4.479 -6.931 1.00 98.06 88 SER A O 1
ATOM 689 N N . GLY A 1 89 ? 1.814 3.426 -5.825 1.00 98.56 89 GLY A N 1
ATOM 690 C CA . GLY A 1 89 ? 2.601 2.307 -5.309 1.00 98.56 89 GLY A CA 1
ATOM 691 C C . GLY A 1 89 ? 3.403 2.633 -4.054 1.00 98.56 89 GLY A C 1
ATOM 692 O O . GLY A 1 89 ? 4.192 1.800 -3.617 1.00 98.56 89 GLY A O 1
ATOM 693 N N . ALA A 1 90 ? 3.225 3.819 -3.470 1.00 98.75 90 ALA A N 1
ATOM 694 C CA . ALA A 1 90 ? 3.901 4.181 -2.233 1.00 98.75 90 ALA A CA 1
ATOM 695 C C . ALA A 1 90 ? 3.246 3.456 -1.051 1.00 98.75 90 ALA A C 1
ATOM 697 O O . ALA A 1 90 ? 2.020 3.449 -0.911 1.00 98.75 90 ALA A O 1
ATOM 698 N N . MET A 1 91 ? 4.075 2.852 -0.205 1.00 98.81 91 MET A N 1
ATOM 699 C CA . MET A 1 91 ? 3.659 2.172 1.014 1.00 98.81 91 MET A CA 1
ATOM 700 C C . MET A 1 91 ? 3.040 3.175 1.985 1.00 98.81 91 MET A C 1
ATOM 702 O O . MET A 1 91 ? 3.624 4.219 2.279 1.00 98.81 91 MET A O 1
ATOM 706 N N . VAL A 1 92 ? 1.863 2.841 2.498 1.00 98.81 92 VAL A N 1
ATOM 707 C CA . VAL A 1 92 ? 1.155 3.648 3.485 1.00 98.81 92 VAL A CA 1
ATOM 708 C C . VAL A 1 92 ? 1.670 3.331 4.887 1.00 98.81 92 VAL A C 1
ATOM 710 O O . VAL A 1 92 ? 1.853 2.174 5.262 1.00 98.81 92 VAL A O 1
ATOM 713 N N . THR A 1 93 ? 1.875 4.388 5.666 1.00 98.75 93 THR A N 1
ATOM 714 C CA . THR A 1 93 ? 2.091 4.351 7.114 1.00 98.75 93 THR A CA 1
ATOM 715 C C . THR A 1 93 ? 1.062 5.258 7.789 1.00 98.75 93 THR A C 1
ATOM 717 O O . THR A 1 93 ? 0.487 6.148 7.159 1.00 98.75 93 THR A O 1
ATOM 720 N N . GLY A 1 94 ? 0.806 5.038 9.076 1.00 98.62 94 GLY A N 1
ATOM 721 C CA . GLY A 1 94 ? -0.194 5.779 9.836 1.00 98.62 94 GLY A CA 1
ATOM 722 C C . GLY A 1 94 ? -1.631 5.350 9.534 1.00 98.62 94 GLY A C 1
ATOM 723 O O . GLY A 1 94 ? -1.895 4.205 9.169 1.00 98.62 94 GLY A O 1
ATOM 724 N N . TRP A 1 95 ? -2.570 6.273 9.748 1.00 98.44 95 TRP A N 1
ATOM 725 C CA . TRP A 1 95 ? -4.003 6.033 9.591 1.00 98.44 95 TRP A CA 1
ATOM 726 C C . TRP A 1 95 ? -4.435 6.030 8.121 1.00 98.44 95 TRP A C 1
ATOM 728 O O . TRP A 1 95 ? -4.101 6.939 7.364 1.00 98.44 95 TRP A O 1
ATOM 738 N N . LEU A 1 96 ? -5.255 5.049 7.749 1.00 98.50 96 LEU A N 1
ATOM 739 C CA . LEU A 1 96 ? -5.874 4.927 6.431 1.00 98.50 96 LEU A CA 1
ATOM 740 C C . LEU A 1 96 ? -7.388 4.769 6.583 1.00 98.50 96 LEU A C 1
ATOM 742 O O . LEU A 1 96 ? -7.832 3.872 7.292 1.00 98.50 96 LEU A O 1
ATOM 746 N N . ASN A 1 97 ? -8.171 5.585 5.874 1.00 96.88 97 AS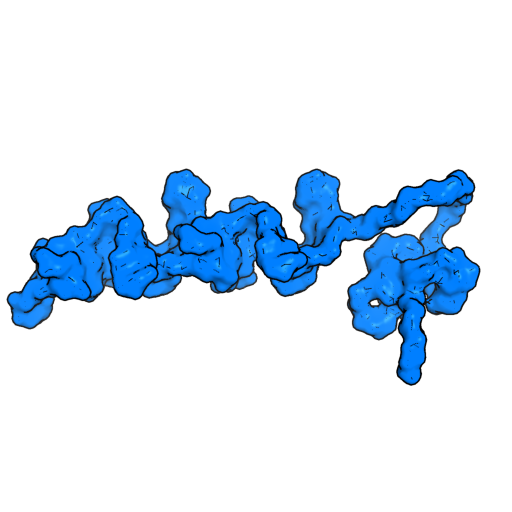N A N 1
ATOM 747 C CA . ASN A 1 97 ? -9.610 5.374 5.709 1.00 96.88 97 ASN A CA 1
ATOM 748 C C . ASN A 1 97 ? -9.880 4.745 4.339 1.00 96.88 97 ASN A C 1
ATOM 750 O O . ASN A 1 97 ? -9.616 5.354 3.302 1.00 96.88 97 ASN A O 1
ATOM 754 N N . GLN A 1 98 ? -10.410 3.530 4.351 1.00 90.56 98 GLN A N 1
ATOM 755 C CA . GLN A 1 98 ? -10.773 2.748 3.178 1.00 90.56 98 GLN A CA 1
ATOM 756 C C . GLN A 1 98 ? -12.284 2.502 3.235 1.00 90.56 98 GLN A C 1
ATOM 758 O O . GLN A 1 98 ? -12.769 1.685 4.016 1.00 90.56 98 GLN A O 1
ATOM 763 N N . GLY A 1 99 ? -13.046 3.279 2.458 1.00 86.88 99 GLY A N 1
ATOM 764 C CA . GLY A 1 99 ? -14.500 3.112 2.346 1.00 86.88 99 GLY A CA 1
ATOM 765 C C . GLY A 1 99 ? -15.274 3.270 3.662 1.00 86.88 99 GLY A C 1
ATOM 766 O O . GLY A 1 99 ? -16.292 2.613 3.843 1.00 86.88 99 GLY A O 1
ATOM 767 N N . GLY A 1 100 ? -14.793 4.100 4.595 1.00 85.75 100 GLY A N 1
ATOM 768 C CA . GLY A 1 100 ? -15.403 4.298 5.915 1.00 85.75 100 GLY A CA 1
ATOM 769 C C . GLY A 1 100 ? -14.835 3.399 7.016 1.00 85.75 100 GLY A C 1
ATOM 770 O O . GLY A 1 100 ? -15.133 3.626 8.186 1.00 85.75 100 GLY A O 1
ATOM 771 N N . THR A 1 101 ? -13.983 2.430 6.670 1.00 87.69 101 THR A N 1
ATOM 772 C CA . THR A 1 101 ? -13.251 1.611 7.643 1.00 87.69 101 THR A CA 1
ATOM 773 C C . THR A 1 101 ? -11.855 2.180 7.846 1.00 87.69 101 THR A C 1
ATOM 775 O O . THR A 1 101 ? -11.127 2.430 6.883 1.00 87.69 101 THR A O 1
ATOM 778 N N . TRP A 1 102 ? -11.473 2.389 9.102 1.00 97.12 102 TRP A N 1
ATOM 779 C CA . TRP A 1 102 ? -10.143 2.874 9.452 1.00 97.12 102 TRP A CA 1
ATOM 780 C C . TRP A 1 102 ? -9.178 1.718 9.698 1.00 97.12 102 TRP A C 1
ATOM 782 O O . TRP A 1 102 ? -9.561 0.692 10.244 1.00 97.12 102 TRP A O 1
ATOM 792 N N . TYR A 1 103 ? -7.919 1.913 9.328 1.00 98.12 103 TYR A N 1
ATOM 793 C CA . TYR A 1 103 ? -6.801 1.001 9.554 1.00 98.12 103 TYR A CA 1
ATOM 794 C C . TYR A 1 103 ? -5.600 1.811 10.029 1.00 98.12 103 TYR A C 1
ATOM 796 O O . TYR A 1 103 ? -5.518 3.014 9.765 1.00 98.12 103 TYR A O 1
ATOM 804 N N . TYR A 1 104 ? -4.648 1.157 10.685 1.00 98.75 104 TYR A N 1
ATOM 805 C CA . TYR A 1 104 ? -3.382 1.781 11.050 1.00 98.75 104 TYR A CA 1
ATOM 806 C C . TYR A 1 104 ? -2.210 0.917 10.603 1.00 98.75 104 TYR A C 1
ATOM 808 O O . TYR A 1 104 ? -2.217 -0.294 10.806 1.00 98.75 104 TYR A O 1
ATOM 816 N N . PHE A 1 105 ? -1.192 1.544 10.026 1.00 98.81 105 PHE A N 1
ATOM 817 C CA . PHE A 1 105 ? 0.061 0.909 9.636 1.00 98.81 105 PHE A CA 1
ATOM 818 C C . PHE A 1 105 ? 1.198 1.525 10.448 1.00 98.81 105 PHE A C 1
ATOM 820 O O . PHE A 1 105 ? 1.317 2.747 10.533 1.00 98.81 105 PHE A O 1
ATOM 827 N N . ASN A 1 106 ? 2.040 0.702 11.067 1.00 98.38 106 ASN A N 1
ATOM 828 C CA . ASN A 1 106 ? 3.153 1.211 11.868 1.00 98.38 106 ASN A CA 1
ATOM 829 C C . ASN A 1 106 ? 4.244 1.868 10.992 1.00 98.38 106 ASN A C 1
ATOM 831 O O . ASN A 1 106 ? 4.132 1.933 9.768 1.00 98.38 106 ASN A O 1
ATOM 835 N N . GLY A 1 107 ? 5.327 2.357 11.606 1.00 97.50 107 GLY A N 1
ATOM 836 C CA . GLY A 1 107 ? 6.422 3.021 10.878 1.00 97.50 107 GLY A CA 1
ATOM 837 C C . GLY A 1 107 ? 7.118 2.149 9.822 1.00 97.50 107 GLY A C 1
ATOM 838 O O . GLY A 1 107 ? 7.706 2.684 8.887 1.00 97.50 107 GLY A O 1
ATOM 839 N N . SER A 1 108 ? 7.005 0.823 9.934 1.00 98.12 108 SER A N 1
ATOM 840 C CA . SER A 1 108 ? 7.501 -0.141 8.944 1.00 98.12 108 SER A CA 1
ATOM 841 C C . SER A 1 108 ? 6.439 -0.538 7.913 1.00 98.12 108 SER A C 1
ATOM 843 O O . SER A 1 108 ? 6.697 -1.418 7.100 1.00 98.12 108 SER A O 1
ATOM 845 N N . GLY A 1 109 ? 5.246 0.065 7.954 1.00 98.50 109 GLY A N 1
ATOM 846 C CA . GLY A 1 109 ? 4.125 -0.218 7.056 1.00 98.50 109 GLY A CA 1
ATOM 847 C C . GLY A 1 109 ? 3.315 -1.465 7.401 1.00 98.50 109 GLY A C 1
ATOM 848 O O . GLY A 1 109 ? 2.436 -1.828 6.629 1.00 98.50 109 GLY A O 1
ATOM 849 N N . VAL A 1 110 ? 3.581 -2.127 8.531 1.00 98.81 110 VAL A N 1
ATOM 850 C CA . VAL A 1 110 ? 2.825 -3.319 8.945 1.00 98.81 110 VAL A CA 1
ATOM 851 C C . VAL A 1 110 ? 1.484 -2.896 9.533 1.00 98.81 110 VAL A C 1
ATOM 853 O O . VAL A 1 110 ? 1.438 -2.053 10.433 1.00 98.81 110 VAL A O 1
ATOM 856 N N . MET A 1 111 ? 0.404 -3.499 9.039 1.00 98.81 111 MET A N 1
ATOM 857 C CA . MET A 1 111 ? -0.955 -3.293 9.531 1.00 98.81 111 MET A CA 1
ATOM 858 C C . MET A 1 111 ? -1.079 -3.712 11.000 1.00 98.81 111 MET A C 1
ATOM 860 O O . MET A 1 111 ? -0.684 -4.810 11.390 1.00 98.81 111 MET A O 1
ATOM 864 N N . ALA A 1 112 ? -1.658 -2.834 11.807 1.00 98.19 112 ALA A N 1
ATOM 865 C CA . ALA A 1 112 ? -1.987 -3.087 13.196 1.00 98.19 112 ALA A CA 1
ATOM 866 C C . ALA A 1 112 ? -3.150 -4.075 13.337 1.00 98.19 112 ALA A C 1
ATOM 868 O O . ALA A 1 112 ? -4.158 -3.972 12.641 1.00 98.19 112 ALA A O 1
ATOM 869 N N . THR A 1 113 ? -3.036 -4.964 14.320 1.00 94.56 113 THR A N 1
ATOM 870 C CA . THR A 1 113 ? -4.125 -5.796 14.842 1.00 94.56 113 THR A CA 1
ATOM 871 C C . THR A 1 113 ? -4.094 -5.773 16.369 1.00 94.56 113 THR A C 1
ATOM 873 O O . THR A 1 113 ? -3.089 -5.399 16.987 1.00 94.56 113 THR A O 1
ATOM 876 N N . GLY A 1 114 ? -5.202 -6.141 17.008 1.00 87.50 114 GLY A N 1
ATOM 877 C CA . GLY A 1 114 ? -5.307 -6.170 18.461 1.00 87.50 114 GLY A CA 1
ATOM 878 C C . GLY A 1 114 ? -5.152 -4.790 19.105 1.00 87.50 114 GLY A C 1
ATOM 879 O O . GLY A 1 114 ? -5.540 -3.764 18.551 1.00 87.50 114 GLY A O 1
ATOM 880 N N . THR A 1 115 ? -4.613 -4.760 20.324 1.00 90.12 115 THR A N 1
ATOM 881 C CA . THR A 1 115 ? -4.468 -3.518 21.098 1.00 90.12 115 THR A CA 1
ATOM 882 C C . THR A 1 115 ? -3.140 -2.826 20.790 1.00 90.12 115 THR A C 1
ATOM 884 O O . THR A 1 115 ? -2.088 -3.430 20.976 1.00 90.12 115 THR A O 1
ATOM 887 N N . GLN A 1 116 ? -3.176 -1.553 20.395 1.00 94.12 116 GLN A N 1
ATOM 888 C CA . GLN A 1 116 ? -2.000 -0.761 20.014 1.00 94.12 116 GLN A CA 1
ATOM 889 C C . GLN A 1 116 ? -1.950 0.578 20.752 1.00 94.12 116 GLN A C 1
ATOM 891 O O . GLN A 1 116 ? -2.987 1.189 20.983 1.00 94.12 116 GLN A O 1
ATOM 896 N N . TRP A 1 117 ? -0.752 1.060 21.084 1.00 91.44 117 TRP A N 1
ATOM 897 C CA . TRP A 1 117 ? -0.541 2.416 21.604 1.00 91.44 117 TRP A CA 1
ATOM 898 C C . TRP A 1 117 ? -0.153 3.357 20.462 1.00 91.44 117 TRP A C 1
ATOM 900 O O . TRP A 1 117 ? 0.884 3.167 19.830 1.00 91.44 117 TRP A O 1
ATOM 910 N N . ILE A 1 118 ? -0.985 4.362 20.187 1.00 94.88 118 ILE A N 1
ATOM 911 C CA . ILE A 1 118 ? -0.840 5.300 19.070 1.00 94.88 118 ILE A CA 1
ATOM 912 C C . ILE A 1 118 ? -1.141 6.700 19.605 1.00 94.88 118 ILE A C 1
ATOM 914 O O . ILE A 1 118 ? -2.189 6.934 20.191 1.00 94.88 118 ILE A O 1
ATOM 918 N N . GLY A 1 119 ? -0.210 7.642 19.443 1.00 89.56 119 GLY A N 1
ATOM 919 C CA . GLY A 1 119 ? -0.439 9.032 19.862 1.00 89.56 119 GLY A CA 1
ATOM 920 C C . GLY A 1 119 ? -0.666 9.232 21.369 1.00 89.56 119 GLY A C 1
ATOM 921 O O . GLY A 1 119 ? -1.276 10.220 21.755 1.00 89.56 119 GLY A O 1
ATOM 922 N N . GLY A 1 120 ? -0.189 8.316 22.221 1.00 85.19 120 GLY A N 1
ATOM 923 C CA . GLY A 1 120 ? -0.394 8.372 23.678 1.00 85.19 120 GLY A CA 1
ATOM 924 C C . GLY A 1 120 ? -1.726 7.786 24.150 1.00 85.19 120 GLY A C 1
ATOM 925 O O . GLY A 1 120 ? -1.953 7.674 25.352 1.00 85.19 120 GLY A O 1
ATOM 926 N N . GLU A 1 121 ? -2.568 7.349 23.220 1.00 86.25 121 GLU A N 1
ATOM 927 C CA . GLU A 1 121 ? -3.813 6.649 23.492 1.00 86.25 121 GLU A CA 1
ATOM 928 C C . GLU A 1 121 ? -3.678 5.187 23.076 1.00 86.25 121 GLU A C 1
ATOM 930 O O . GLU A 1 121 ? -2.818 4.803 22.278 1.00 86.25 121 GLU A O 1
ATOM 935 N N . ARG A 1 122 ? -4.522 4.335 23.646 1.00 87.00 122 ARG A N 1
ATOM 936 C CA . ARG A 1 122 ? -4.572 2.924 23.289 1.00 87.00 122 ARG A CA 1
ATOM 937 C C . ARG A 1 122 ? -5.794 2.707 22.404 1.00 87.00 122 ARG A C 1
ATOM 939 O O . ARG A 1 122 ? -6.863 3.223 22.693 1.00 87.00 122 ARG A O 1
ATOM 946 N N . HIS A 1 123 ? -5.623 1.983 21.308 1.00 88.12 123 HIS A N 1
ATOM 947 C CA . HIS A 1 123 ? -6.628 1.705 20.285 1.00 88.12 123 HIS A CA 1
ATOM 948 C C . HIS A 1 123 ? -6.780 0.196 20.126 1.00 88.12 123 HIS A C 1
ATOM 950 O O . HIS A 1 123 ? -5.825 -0.547 20.359 1.00 88.12 123 HIS A O 1
ATOM 956 N N . TRP A 1 124 ? -7.959 -0.258 19.712 1.00 89.38 124 TRP A N 1
ATOM 957 C CA . TRP A 1 124 ? -8.192 -1.664 19.391 1.00 89.38 124 TRP A CA 1
ATOM 958 C C . TRP A 1 124 ? -8.549 -1.851 17.914 1.00 89.38 124 TRP A C 1
ATOM 960 O O . TRP A 1 124 ? -9.290 -1.054 17.330 1.00 89.38 124 TRP A O 1
ATOM 970 N N . PHE A 1 125 ? -7.990 -2.905 17.326 1.00 89.50 125 PHE A N 1
ATOM 971 C CA . PHE A 1 125 ? -8.166 -3.324 15.943 1.00 89.50 125 PHE A CA 1
ATOM 972 C C . PHE A 1 125 ? -8.540 -4.808 15.905 1.00 89.50 125 PHE A C 1
ATOM 974 O O . PHE A 1 125 ? -7.992 -5.611 16.663 1.00 89.50 125 PHE A O 1
ATOM 981 N N . TYR A 1 126 ? -9.428 -5.181 14.989 1.00 87.38 126 TYR A N 1
ATOM 982 C CA . TYR A 1 126 ? -9.733 -6.581 14.692 1.00 87.38 126 TYR A CA 1
ATOM 983 C C . TYR A 1 126 ? -8.538 -7.287 14.026 1.00 87.38 126 TYR A C 1
ATOM 985 O O . TYR A 1 126 ? -7.603 -6.638 13.554 1.00 87.38 126 TYR A O 1
ATOM 993 N N . ASP A 1 127 ? -8.593 -8.615 13.899 1.00 87.25 127 ASP A N 1
ATOM 994 C CA . ASP A 1 127 ? -7.595 -9.392 13.138 1.00 87.25 127 ASP A CA 1
ATOM 995 C C . ASP A 1 127 ? -7.567 -9.017 11.646 1.00 87.25 127 ASP A C 1
ATOM 997 O O . ASP A 1 127 ? -6.539 -9.137 10.982 1.00 87.25 127 ASP A O 1
ATOM 1001 N N . SER A 1 128 ? -8.683 -8.494 11.127 1.00 89.38 128 SER A N 1
ATOM 1002 C CA . SER A 1 128 ? -8.770 -7.894 9.789 1.00 89.38 128 SER A CA 1
ATOM 1003 C C . SER A 1 128 ? -8.060 -6.539 9.676 1.00 89.38 128 SER A C 1
ATOM 1005 O O . SER A 1 128 ? -8.024 -5.960 8.594 1.00 89.38 128 SER A O 1
ATOM 1007 N N . GLY A 1 129 ? -7.553 -6.001 10.788 1.00 93.69 129 GLY A N 1
ATOM 1008 C CA . GLY A 1 129 ? -6.961 -4.670 10.903 1.00 93.69 129 GLY A CA 1
ATOM 1009 C C . GLY A 1 129 ? -7.961 -3.523 10.933 1.00 93.69 129 GLY A C 1
ATOM 1010 O O . GLY A 1 129 ? -7.547 -2.371 11.058 1.00 93.69 129 GLY A O 1
ATOM 1011 N N . ALA A 1 130 ? -9.263 -3.806 10.832 1.00 92.00 130 ALA A N 1
ATOM 1012 C CA . ALA A 1 130 ? -10.285 -2.781 10.969 1.00 92.00 130 ALA A CA 1
ATOM 1013 C C . ALA A 1 130 ? -10.213 -2.166 12.374 1.00 92.00 130 ALA A C 1
ATOM 1015 O O . ALA A 1 130 ? -10.195 -2.870 13.386 1.00 92.00 130 ALA A O 1
ATOM 1016 N N . TRP A 1 131 ? -10.151 -0.843 12.433 1.00 93.94 131 TRP A N 1
ATOM 1017 C CA . TRP A 1 131 ? -10.139 -0.084 13.669 1.00 93.94 131 TRP A CA 1
ATOM 1018 C C . TRP A 1 131 ? -11.530 -0.062 14.280 1.00 93.94 131 TRP A C 1
ATOM 1020 O O . TRP A 1 131 ? -12.514 0.264 13.617 1.00 93.94 131 TRP A O 1
ATOM 1030 N N . TRP A 1 132 ? -11.588 -0.374 15.567 1.00 85.62 132 TRP A N 1
ATOM 1031 C CA . TRP A 1 132 ? -12.821 -0.329 16.335 1.00 85.62 132 TRP A CA 1
ATOM 1032 C C . TRP A 1 132 ? -12.984 0.985 17.096 1.00 85.62 132 TRP A C 1
ATOM 1034 O O . TRP A 1 132 ? -14.071 1.554 17.121 1.00 85.62 132 TRP A O 1
ATOM 1044 N N . GLY A 1 133 ? -11.913 1.468 17.735 1.00 79.62 133 GLY A N 1
ATOM 1045 C CA . GLY A 1 133 ? -12.009 2.614 18.637 1.00 79.62 133 GLY A CA 1
ATOM 1046 C C . GLY A 1 133 ? -10.829 2.781 19.593 1.00 79.62 133 GLY A C 1
ATOM 1047 O O . GLY A 1 133 ? -9.825 2.064 19.515 1.00 79.62 133 GLY A O 1
ATOM 1048 N N . LEU A 1 134 ? -10.974 3.741 20.510 1.00 77.69 134 LEU A N 1
ATOM 1049 C CA . LEU A 1 134 ? -10.131 3.892 21.701 1.00 77.69 134 LEU A CA 1
ATOM 1050 C C . LEU A 1 134 ? -10.367 2.739 22.681 1.00 77.69 134 LEU A C 1
ATOM 1052 O O . LEU A 1 134 ? -11.485 2.249 22.821 1.00 77.69 134 LEU A O 1
ATOM 1056 N N . TYR A 1 135 ? -9.315 2.322 23.380 1.00 70.38 135 TYR A N 1
ATOM 1057 C CA . TYR A 1 135 ? -9.317 1.179 24.278 1.00 70.38 135 TYR A CA 1
ATOM 1058 C C . TYR A 1 135 ? -8.553 1.464 25.589 1.00 70.38 135 TYR A C 1
ATOM 1060 O O . TYR A 1 135 ? -7.370 1.777 25.551 1.00 70.38 135 TYR A O 1
ATOM 1068 N N . PRO A 1 136 ? -9.140 1.261 26.782 1.00 58.59 136 PRO A N 1
ATOM 1069 C CA . PRO A 1 136 ? -10.547 0.934 26.952 1.00 58.59 136 PRO A CA 1
ATOM 1070 C C . PRO A 1 136 ? -11.386 2.114 26.450 1.00 58.59 136 PRO A C 1
ATOM 1072 O O . PRO A 1 136 ? -10.907 3.248 26.439 1.00 58.59 136 PRO A O 1
ATOM 1075 N N . VAL A 1 137 ? -12.612 1.849 26.007 1.00 55.84 137 VAL A N 1
ATOM 1076 C CA . VAL A 1 137 ? -13.551 2.927 25.676 1.00 55.84 137 VAL A CA 1
ATOM 1077 C C . VAL A 1 137 ? -13.583 3.903 26.852 1.00 55.84 137 VAL A C 1
ATOM 1079 O O . VAL A 1 137 ? -13.822 3.449 27.978 1.00 55.84 137 VAL A O 1
ATOM 1082 N N . PRO A 1 138 ? -13.306 5.206 26.641 1.00 44.59 138 PRO A N 1
ATOM 1083 C CA . PRO A 1 138 ? -13.412 6.183 27.706 1.00 44.59 138 PRO A CA 1
ATOM 1084 C C . PRO A 1 138 ? -14.806 6.070 28.314 1.00 44.59 138 PRO A C 1
ATOM 1086 O O . PRO A 1 138 ? -15.812 6.225 27.621 1.00 44.59 138 PRO A O 1
ATOM 1089 N N . SER A 1 139 ? -14.877 5.741 29.603 1.00 40.75 139 SER A N 1
ATOM 1090 C CA . SER A 1 139 ? -16.128 5.827 30.343 1.00 40.75 139 SER A CA 1
ATOM 1091 C C . SER A 1 139 ? -16.663 7.243 30.158 1.00 40.75 139 SER A C 1
ATOM 1093 O O . SER A 1 139 ? -15.913 8.196 30.386 1.00 40.75 139 SER A O 1
ATOM 1095 N N . ALA A 1 140 ? -17.918 7.369 29.709 1.00 37.94 140 ALA A N 1
ATOM 1096 C CA . ALA A 1 140 ? -18.608 8.649 29.570 1.00 37.94 140 ALA A CA 1
ATOM 1097 C C . ALA A 1 140 ? -18.280 9.553 30.773 1.00 37.94 140 ALA A C 1
ATOM 1099 O O . ALA A 1 140 ? -18.203 9.030 31.893 1.00 37.94 140 ALA A O 1
ATOM 1100 N N . PRO A 1 141 ? -18.049 10.867 30.574 1.00 36.03 141 PRO A N 1
ATOM 1101 C CA . PRO A 1 141 ? -17.674 11.752 31.666 1.00 36.03 141 PRO A CA 1
ATOM 1102 C C . PRO A 1 141 ? -18.665 11.564 32.810 1.00 36.03 141 PRO A C 1
ATOM 1104 O O . PRO A 1 141 ? -19.879 11.611 32.606 1.00 36.03 141 PRO A O 1
ATOM 1107 N N . ALA A 1 142 ? -18.123 11.257 33.989 1.00 36.59 142 ALA A N 1
ATOM 1108 C CA . ALA A 1 142 ? -18.898 10.950 35.173 1.00 36.59 142 ALA A CA 1
ATOM 1109 C C . ALA A 1 142 ? -19.925 12.062 35.409 1.00 36.59 142 ALA A C 1
ATOM 1111 O O . ALA A 1 142 ? -19.571 13.196 35.737 1.00 36.59 142 ALA A O 1
ATOM 1112 N N . ALA A 1 143 ? -21.205 11.732 35.258 1.00 35.16 143 ALA A N 1
ATOM 1113 C CA . ALA A 1 143 ? -22.251 12.518 35.872 1.00 35.16 143 ALA A CA 1
ATOM 1114 C C . ALA A 1 143 ? -22.040 12.425 37.390 1.00 35.16 143 ALA A C 1
ATOM 1116 O O . ALA A 1 143 ? -22.234 11.362 37.964 1.00 35.16 143 ALA A O 1
ATOM 1117 N N . GLY A 1 144 ? -21.586 13.524 37.995 1.00 31.58 144 GLY A N 1
ATOM 1118 C CA . GLY A 1 144 ? -21.759 13.857 39.411 1.00 31.58 144 GLY A CA 1
ATOM 1119 C C . GLY A 1 144 ? -21.237 12.865 40.459 1.00 31.58 144 GLY A C 1
ATOM 1120 O O . GLY A 1 144 ? -21.848 11.844 40.733 1.00 31.58 144 GLY A O 1
ATOM 1121 N N . SER A 1 145 ? -20.155 13.273 41.128 1.00 43.97 145 SER A N 1
ATOM 1122 C CA . SER A 1 145 ? -19.835 13.056 42.552 1.00 43.97 145 SER A CA 1
ATOM 1123 C C . SER A 1 145 ? -20.263 11.751 43.258 1.00 43.97 145 SER A C 1
ATOM 1125 O O . SER A 1 145 ? -21.431 11.560 43.587 1.00 43.97 145 SER A O 1
ATOM 1127 N N . GLY A 1 146 ? -19.256 11.020 43.750 1.00 34.25 146 GLY A N 1
ATOM 1128 C CA . GLY A 1 146 ? -19.315 10.368 45.065 1.00 34.25 146 GLY A CA 1
ATOM 1129 C C . GLY A 1 146 ? -19.300 8.839 45.059 1.00 34.25 146 GLY A C 1
ATOM 1130 O O . GLY A 1 146 ? -20.223 8.204 44.565 1.00 34.25 146 GLY A O 1
ATOM 1131 N N . GLY A 1 147 ? -18.292 8.247 45.710 1.00 31.33 147 GLY A N 1
ATOM 1132 C CA . GLY A 1 147 ? -18.372 6.867 46.206 1.00 31.33 147 GLY A CA 1
ATOM 1133 C C . GLY A 1 147 ? -17.139 6.003 45.948 1.00 31.33 147 GLY A C 1
ATOM 1134 O O . GLY A 1 147 ? -16.652 5.902 44.831 1.00 31.33 147 GLY A O 1
ATOM 1135 N N . SER A 1 148 ? -16.654 5.380 47.018 1.00 37.06 148 SER A N 1
ATOM 1136 C CA . SER A 1 148 ? -15.426 4.592 47.151 1.00 37.06 148 SER A CA 1
ATOM 1137 C C . SER A 1 148 ? -15.533 3.153 46.606 1.00 37.06 148 SER A C 1
ATOM 1139 O O . SER A 1 148 ? -16.579 2.531 46.733 1.00 37.06 148 SER A O 1
ATOM 1141 N N . SER A 1 149 ? -14.409 2.648 46.073 1.00 44.62 149 SER A N 1
ATOM 1142 C CA . SER A 1 149 ? -13.895 1.258 46.044 1.00 44.62 149 SER A CA 1
ATOM 1143 C C . SER A 1 149 ? -14.845 0.057 45.854 1.00 44.62 149 SER A C 1
ATOM 1145 O O . SER A 1 149 ? -15.646 -0.272 46.723 1.00 44.62 149 SER A O 1
ATOM 1147 N N . SER A 1 150 ? -14.625 -0.714 44.782 1.00 40.72 150 SER A N 1
ATOM 1148 C CA . SER A 1 150 ? -14.311 -2.165 44.795 1.00 40.72 150 SER A CA 1
ATOM 1149 C C . SER A 1 150 ? -14.558 -2.774 43.409 1.00 40.72 150 SER A C 1
ATOM 1151 O O . SER A 1 150 ? -15.408 -2.314 42.649 1.00 40.72 150 SER A O 1
ATOM 1153 N N . SER A 1 151 ? -13.785 -3.803 43.053 1.00 50.56 151 SER A N 1
ATOM 1154 C CA . SER A 1 151 ? -14.032 -4.637 41.877 1.00 50.56 151 SER A CA 1
ATOM 1155 C C . SER A 1 151 ? -15.404 -5.303 42.017 1.00 50.56 151 SER A C 1
ATOM 1157 O O . SER A 1 151 ? -15.535 -6.321 42.698 1.00 50.56 151 SER A O 1
ATOM 1159 N N . ALA A 1 152 ? -16.436 -4.708 41.428 1.00 60.16 152 ALA A N 1
ATOM 1160 C CA . ALA A 1 152 ? -17.780 -5.260 41.471 1.00 60.16 152 ALA A CA 1
ATOM 1161 C C . ALA A 1 152 ? -17.812 -6.554 40.648 1.00 60.16 152 ALA A C 1
ATOM 1163 O O . ALA A 1 152 ? -17.914 -6.515 39.430 1.00 60.16 152 ALA A O 1
ATOM 1164 N N . TYR A 1 153 ? -17.655 -7.705 41.298 1.00 76.00 153 TYR A N 1
ATOM 1165 C CA . TYR A 1 153 ? -17.937 -8.999 40.688 1.00 76.00 153 TYR A CA 1
ATOM 1166 C C . TYR A 1 153 ? -19.457 -9.157 40.596 1.00 76.00 153 TYR A C 1
ATOM 1168 O O . TYR A 1 153 ? -20.127 -9.178 41.628 1.00 76.00 153 TYR A O 1
ATOM 1176 N N . TYR A 1 154 ? -19.987 -9.258 39.377 1.00 79.56 154 TYR A N 1
ATOM 1177 C CA . TYR A 1 154 ? -21.403 -9.521 39.129 1.00 79.56 154 TYR A CA 1
ATOM 1178 C C . TYR A 1 154 ? -21.605 -10.996 38.799 1.00 79.56 154 TYR A C 1
ATOM 1180 O O . TYR A 1 154 ? -20.926 -11.547 37.935 1.00 79.56 154 TYR A O 1
ATOM 1188 N N . LYS A 1 155 ? -22.563 -11.641 39.464 1.00 83.06 155 LYS A N 1
ATOM 1189 C CA . LYS A 1 155 ? -22.829 -13.079 39.30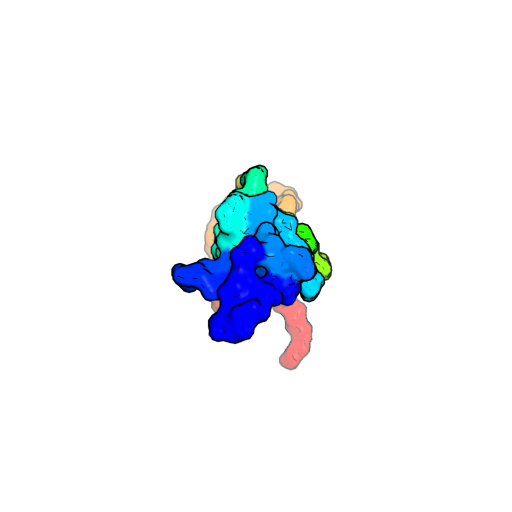0 1.00 83.06 155 LYS A CA 1
ATOM 1190 C C . LYS A 1 155 ? -23.523 -13.410 37.983 1.00 83.06 155 LYS A C 1
ATOM 1192 O O . LYS A 1 155 ? -23.414 -14.529 37.497 1.00 83.06 155 LYS A O 1
ATOM 1197 N N . ASN A 1 156 ? -24.318 -12.478 37.463 1.00 82.12 156 ASN A N 1
ATOM 1198 C CA . ASN A 1 156 ? -25.081 -12.624 36.227 1.00 82.12 156 ASN A CA 1
ATOM 1199 C C . ASN A 1 156 ? -25.555 -11.255 35.716 1.00 82.12 156 ASN A C 1
ATOM 1201 O O . ASN A 1 156 ? -25.483 -10.242 36.415 1.00 82.12 156 ASN A O 1
ATOM 1205 N N . CYS A 1 157 ? -26.108 -11.239 34.505 1.00 87.31 157 CYS A N 1
ATOM 1206 C CA . CYS A 1 157 ? -26.576 -10.016 33.865 1.00 87.31 157 CYS A CA 1
ATOM 1207 C C . CYS A 1 157 ? -27.784 -9.348 34.530 1.00 87.31 157 CYS A C 1
ATOM 1209 O O . CYS A 1 157 ? -28.010 -8.160 34.307 1.00 87.31 157 CYS A O 1
ATOM 1211 N N . ASP A 1 158 ? -28.542 -10.051 35.370 1.00 86.94 158 ASP A N 1
ATOM 1212 C CA . ASP A 1 158 ? -29.648 -9.432 36.104 1.00 86.94 158 ASP A CA 1
ATOM 1213 C C . ASP A 1 158 ? -29.135 -8.525 37.221 1.00 86.94 158 ASP A C 1
ATOM 1215 O O . ASP A 1 158 ? -29.706 -7.462 37.468 1.00 86.94 158 ASP A O 1
ATOM 1219 N N . GLU A 1 159 ? -28.030 -8.904 37.863 1.00 85.56 159 GLU A N 1
ATOM 1220 C CA . GLU A 1 159 ? -27.346 -8.067 38.848 1.00 85.56 159 GLU A CA 1
ATOM 1221 C C . GLU A 1 159 ? -26.787 -6.799 38.196 1.00 85.56 159 GLU A C 1
ATOM 1223 O O . GLU A 1 159 ? -27.005 -5.690 38.686 1.00 85.56 159 GLU A O 1
ATOM 1228 N N . VAL A 1 160 ? -26.161 -6.958 37.027 1.00 84.81 160 VAL A N 1
ATOM 1229 C CA . VAL A 1 160 ? -25.617 -5.854 36.228 1.00 84.81 160 VAL A CA 1
ATOM 1230 C C . VAL A 1 160 ? -26.719 -4.866 35.823 1.00 84.81 160 VAL A C 1
ATOM 1232 O O . VAL A 1 160 ? -26.557 -3.650 35.964 1.00 84.81 160 VAL A O 1
ATOM 1235 N N . ARG A 1 161 ? -27.867 -5.371 35.350 1.00 85.38 161 ARG A N 1
ATOM 1236 C CA . ARG A 1 161 ? -29.019 -4.538 34.966 1.00 85.38 161 ARG A CA 1
ATOM 1237 C C . ARG A 1 161 ? -29.648 -3.844 36.169 1.00 85.38 161 ARG A C 1
ATOM 1239 O O . ARG A 1 161 ? -29.937 -2.654 36.092 1.00 85.38 161 ARG A O 1
ATOM 1246 N N . ARG A 1 162 ? -29.803 -4.544 37.297 1.00 79.19 162 ARG A N 1
ATOM 1247 C CA . ARG A 1 162 ? -30.334 -3.967 38.545 1.00 79.19 162 ARG A CA 1
ATOM 1248 C C . ARG A 1 162 ? -29.432 -2.874 39.112 1.00 79.19 162 ARG A C 1
ATOM 1250 O O . ARG A 1 162 ? -29.934 -1.907 39.672 1.00 79.19 162 ARG A O 1
ATOM 1257 N N . ALA A 1 163 ? -28.121 -3.009 38.931 1.00 81.19 163 ALA A N 1
ATOM 1258 C CA . ALA A 1 163 ? -27.139 -1.991 39.285 1.00 81.19 163 ALA A CA 1
ATOM 1259 C C . ALA A 1 163 ? -27.092 -0.809 38.292 1.00 81.19 163 ALA A C 1
ATOM 1261 O O . ALA A 1 163 ? -26.333 0.136 38.509 1.00 81.19 163 ALA A O 1
ATOM 1262 N N . GLY A 1 164 ? -27.859 -0.857 37.195 1.00 81.25 164 GLY A N 1
ATOM 1263 C CA . GLY A 1 164 ? -27.845 0.169 36.150 1.00 81.25 164 GLY A CA 1
ATOM 1264 C C . GLY A 1 164 ? -26.518 0.245 35.390 1.00 81.25 164 GLY A C 1
ATOM 1265 O O . GLY A 1 164 ? -26.158 1.312 34.900 1.00 81.25 164 GLY A O 1
ATOM 1266 N N . LYS A 1 165 ? -25.758 -0.857 35.335 1.00 83.31 165 LYS A N 1
ATOM 1267 C CA . LYS A 1 165 ? -24.426 -0.921 34.709 1.00 83.31 165 LYS A CA 1
ATOM 1268 C C . LYS A 1 165 ? -24.404 -1.647 33.365 1.00 83.31 165 LYS A C 1
ATOM 1270 O O . LYS A 1 165 ? -23.354 -1.701 32.743 1.00 83.31 165 LYS A O 1
ATOM 1275 N N . ALA A 1 166 ? -25.529 -2.209 32.926 1.00 85.38 166 ALA A N 1
ATOM 1276 C CA . ALA A 1 166 ? -25.620 -2.898 31.641 1.00 85.38 166 ALA A CA 1
ATOM 1277 C C . ALA A 1 166 ? -25.792 -1.897 30.479 1.00 85.38 166 ALA A C 1
ATOM 1279 O O . ALA A 1 166 ? -26.563 -0.944 30.633 1.00 85.38 166 ALA A O 1
ATOM 1280 N N . PRO A 1 167 ? -25.185 -2.148 29.303 1.00 87.38 167 PRO A N 1
ATOM 1281 C CA . PRO A 1 167 ? -24.258 -3.250 29.008 1.00 87.38 167 PRO A CA 1
ATOM 1282 C C . PRO A 1 167 ? -22.858 -3.025 29.609 1.00 87.38 167 PRO A C 1
ATOM 1284 O O . PRO A 1 167 ? -22.439 -1.884 29.804 1.00 87.38 167 PRO A O 1
ATOM 1287 N N . LEU A 1 168 ? -22.140 -4.120 29.882 1.00 81.50 168 LEU A N 1
ATOM 1288 C CA . LEU A 1 168 ? -20.743 -4.099 30.328 1.00 81.50 168 LEU A CA 1
ATOM 1289 C C . LEU A 1 168 ? -19.818 -4.363 29.145 1.00 81.50 168 LEU A C 1
ATOM 1291 O O . LEU A 1 168 ? -20.027 -5.301 28.387 1.00 81.50 168 LEU A O 1
ATOM 1295 N N . TYR A 1 169 ? -18.746 -3.592 29.032 1.00 81.44 169 TYR A N 1
ATOM 1296 C CA . TYR A 1 169 ? -17.799 -3.718 27.923 1.00 81.44 169 TYR A CA 1
ATOM 1297 C C . TYR A 1 169 ? -16.512 -4.397 28.381 1.00 81.44 169 TYR A C 1
ATOM 1299 O O . TYR A 1 169 ? -16.059 -4.176 29.510 1.00 81.44 169 TYR A O 1
ATOM 1307 N N . ARG A 1 170 ? -15.891 -5.195 27.502 1.00 76.44 170 ARG A N 1
ATOM 1308 C CA . ARG A 1 170 ? -14.629 -5.886 27.798 1.00 76.44 170 ARG A CA 1
ATOM 1309 C C . ARG A 1 170 ? -13.584 -4.916 28.352 1.00 76.44 170 ARG A C 1
ATOM 1311 O O . ARG A 1 170 ? -13.212 -3.940 27.707 1.00 76.44 170 ARG A O 1
ATOM 1318 N N . GLY A 1 171 ? -13.118 -5.198 29.571 1.00 70.31 171 GLY A N 1
ATOM 1319 C CA . GLY A 1 171 ? -12.150 -4.371 30.302 1.00 70.31 171 GLY A CA 1
ATOM 1320 C C . GLY A 1 171 ? -12.747 -3.381 31.313 1.00 70.31 171 GLY A C 1
ATOM 1321 O O . GLY A 1 171 ? -11.981 -2.739 32.031 1.00 70.31 171 GLY A O 1
ATOM 1322 N N . GLN A 1 172 ? -14.075 -3.258 31.420 1.00 72.88 172 GLN A N 1
ATOM 1323 C CA . GLN A 1 172 ? -14.714 -2.494 32.498 1.00 72.88 172 GLN A CA 1
ATOM 1324 C C . GLN A 1 172 ? -14.707 -3.266 33.830 1.00 72.88 172 GLN A C 1
ATOM 1326 O O . GLN A 1 172 ? -14.810 -4.495 33.826 1.00 72.88 172 GLN A O 1
ATOM 1331 N N . PRO A 1 173 ? -14.646 -2.577 34.987 1.00 71.69 173 PRO A N 1
ATOM 1332 C CA . PRO A 1 173 ? -14.890 -3.206 36.281 1.00 71.69 173 PRO A CA 1
ATOM 1333 C C . PRO A 1 173 ? -16.227 -3.960 36.286 1.00 71.69 173 PRO A C 1
ATOM 1335 O O . PRO A 1 173 ? -17.280 -3.376 36.037 1.00 71.69 173 PRO A O 1
ATOM 1338 N N . GLY A 1 174 ? -16.158 -5.263 36.558 1.00 80.62 174 GLY A N 1
ATOM 1339 C CA . GLY A 1 174 ? -17.311 -6.163 36.589 1.00 80.62 174 GLY A CA 1
ATOM 1340 C C . GLY A 1 174 ? -17.654 -6.858 35.278 1.00 80.62 174 GLY A C 1
ATOM 1341 O O . GLY A 1 174 ? -18.515 -7.734 35.282 1.00 80.62 174 GLY A O 1
ATOM 1342 N N . TYR A 1 175 ? -16.953 -6.555 34.183 1.00 83.44 175 TYR A N 1
ATOM 1343 C CA . TYR A 1 175 ? -16.992 -7.405 32.997 1.00 83.44 175 TYR A CA 1
ATOM 1344 C C . TYR A 1 175 ? -16.345 -8.772 33.291 1.00 83.44 175 TYR A C 1
ATOM 1346 O O . TYR A 1 175 ? -15.241 -8.840 33.835 1.00 83.44 175 TYR A O 1
ATOM 1354 N N . SER A 1 176 ? -17.010 -9.851 32.878 1.00 80.56 176 SER A N 1
ATOM 1355 C CA . SER A 1 176 ? -16.471 -11.216 32.831 1.00 80.56 176 SER A CA 1
ATOM 1356 C C . SER A 1 176 ? -16.881 -11.865 31.510 1.00 80.56 176 SER A C 1
ATOM 1358 O O . SER A 1 176 ? -17.959 -11.571 30.996 1.00 80.56 176 SER A O 1
ATOM 1360 N N . LEU A 1 177 ? -16.060 -12.790 31.004 1.00 77.81 177 LEU A N 1
ATOM 1361 C CA . LEU A 1 177 ? -16.421 -13.642 29.865 1.00 77.81 177 LEU A CA 1
ATOM 1362 C C . LEU A 1 177 ? -17.682 -14.471 30.145 1.00 77.81 177 LEU A C 1
ATOM 1364 O O . LEU A 1 177 ? -18.436 -14.762 29.230 1.00 77.81 177 LEU A O 1
ATOM 1368 N N . ASP A 1 178 ? -17.968 -14.779 31.412 1.00 80.50 178 ASP A N 1
ATOM 1369 C CA . ASP A 1 178 ? -19.185 -15.505 31.801 1.00 80.50 178 ASP A CA 1
ATOM 1370 C C . ASP A 1 178 ? -20.475 -14.693 31.564 1.00 80.50 178 ASP A C 1
ATOM 1372 O O . ASP A 1 178 ? -21.574 -15.247 31.541 1.00 80.50 178 ASP A O 1
ATOM 1376 N N . LEU A 1 179 ? -20.350 -13.368 31.420 1.00 84.38 179 LEU A N 1
ATOM 1377 C CA . LEU A 1 179 ? -21.450 -12.433 31.166 1.00 84.38 179 LEU A CA 1
ATOM 1378 C C . LEU A 1 179 ? -21.580 -12.057 29.676 1.00 84.38 179 LEU A C 1
ATOM 1380 O O . LEU A 1 179 ? -22.581 -11.454 29.283 1.00 84.38 179 LEU A O 1
ATOM 1384 N N . ASP A 1 180 ? -20.572 -12.401 28.873 1.00 82.88 180 ASP A N 1
ATOM 1385 C CA . ASP A 1 180 ? -20.427 -12.131 27.439 1.00 82.88 180 ASP A CA 1
ATOM 1386 C C . ASP A 1 180 ? -20.653 -13.440 26.669 1.00 82.88 180 ASP A C 1
ATOM 1388 O O . ASP A 1 180 ? -19.725 -14.196 26.379 1.00 82.88 180 ASP A O 1
ATOM 1392 N N . ARG A 1 181 ? -21.930 -13.774 26.454 1.00 79.69 181 ARG A N 1
ATOM 1393 C CA . ARG A 1 181 ? -22.344 -15.112 26.005 1.00 79.69 181 ARG A CA 1
ATOM 1394 C C . ARG A 1 181 ? -21.915 -15.418 24.571 1.00 79.69 181 ARG A C 1
ATOM 1396 O O . ARG A 1 181 ? -21.687 -16.584 24.249 1.00 79.69 181 ARG A O 1
ATOM 1403 N N . ASP A 1 182 ? -21.888 -14.412 23.716 1.00 76.38 182 ASP A N 1
ATOM 1404 C CA . ASP A 1 182 ? -21.498 -14.504 22.312 1.00 76.38 182 ASP A CA 1
ATOM 1405 C C . ASP A 1 182 ? -20.032 -14.108 22.081 1.00 76.38 182 ASP A C 1
ATOM 1407 O O . ASP A 1 182 ? -19.470 -14.440 21.036 1.00 76.38 182 ASP A O 1
ATOM 1411 N N . GLY A 1 183 ? -19.374 -13.524 23.086 1.00 73.00 183 GLY A N 1
ATOM 1412 C CA . GLY A 1 183 ? -17.935 -13.286 23.093 1.00 73.00 183 GLY A CA 1
ATOM 1413 C C . GLY A 1 183 ? -17.522 -12.093 22.238 1.00 73.00 183 GLY A C 1
ATOM 1414 O O . GLY A 1 183 ? -16.336 -11.971 21.915 1.00 73.00 183 GLY A O 1
ATOM 1415 N N . ASP A 1 184 ? -18.472 -11.234 21.871 1.00 75.19 184 ASP A N 1
ATOM 1416 C CA . ASP A 1 184 ? -18.276 -10.097 20.974 1.00 75.19 184 ASP A CA 1
ATOM 1417 C C . ASP A 1 184 ? -17.625 -8.888 21.680 1.00 75.19 184 ASP A C 1
ATOM 1419 O O . ASP A 1 184 ? -17.186 -7.930 21.038 1.00 75.19 184 ASP A O 1
ATOM 1423 N N . GLY A 1 185 ? -17.483 -8.967 23.009 1.00 77.69 185 GLY A N 1
ATOM 1424 C CA . GLY A 1 185 ? -16.917 -7.925 23.855 1.00 77.69 185 GLY A CA 1
ATOM 1425 C C . GLY A 1 185 ? -17.952 -7.056 24.572 1.00 77.69 185 GLY A C 1
ATOM 1426 O O . GLY A 1 185 ? -17.540 -6.139 25.296 1.00 77.69 185 GLY A O 1
ATOM 1427 N N . ILE A 1 186 ? -19.249 -7.343 24.430 1.00 83.19 186 ILE A N 1
ATOM 1428 C CA . ILE A 1 186 ? -20.372 -6.629 25.042 1.00 83.19 186 ILE A CA 1
ATOM 1429 C C . ILE A 1 186 ? -21.194 -7.600 25.906 1.00 83.19 186 ILE A C 1
ATOM 1431 O O . ILE A 1 186 ? -22.165 -8.225 25.499 1.00 83.19 186 ILE A O 1
ATOM 1435 N N . ALA A 1 187 ? -20.861 -7.660 27.191 1.00 84.88 187 ALA A N 1
ATOM 1436 C CA . ALA A 1 187 ? -21.617 -8.439 28.160 1.00 84.88 187 ALA A CA 1
ATOM 1437 C C . ALA A 1 187 ? -22.979 -7.803 28.497 1.00 84.88 187 ALA A C 1
ATOM 1439 O O . ALA A 1 187 ? -23.123 -6.584 28.653 1.00 84.88 187 ALA A O 1
ATOM 1440 N N . CYS A 1 188 ? -23.970 -8.658 28.760 1.00 89.06 188 CYS A N 1
ATOM 1441 C CA . CYS A 1 188 ? -25.280 -8.274 29.300 1.00 89.06 188 CYS A CA 1
ATOM 1442 C C . CYS A 1 188 ? -26.102 -7.291 28.458 1.00 89.06 188 CYS A C 1
ATOM 1444 O O . CYS A 1 188 ? -26.924 -6.538 28.994 1.00 89.06 188 CYS A O 1
ATOM 1446 N N . GLU A 1 189 ? -25.926 -7.332 27.145 1.00 85.94 189 GLU A N 1
ATOM 1447 C CA . GLU A 1 189 ? -26.719 -6.579 26.184 1.00 85.94 189 GLU A CA 1
ATOM 1448 C C . GLU A 1 189 ? -28.239 -6.805 26.314 1.00 85.94 189 GLU A C 1
ATOM 1450 O O . GLU A 1 189 ? -28.736 -7.801 26.859 1.00 85.94 189 GLU A O 1
ATOM 1455 N N . TYR A 1 190 ? -29.008 -5.830 25.823 1.00 72.75 190 TYR A N 1
ATOM 1456 C CA . TYR A 1 190 ? -30.461 -5.924 25.709 1.00 72.75 190 TYR A CA 1
ATOM 1457 C C . TYR A 1 190 ? -30.827 -6.502 24.345 1.00 72.75 190 TYR A C 1
ATOM 1459 O O . TYR A 1 190 ? -31.349 -5.809 23.474 1.00 72.75 190 TYR A O 1
ATOM 1467 N N . HIS A 1 191 ? -30.572 -7.788 24.146 1.00 61.81 191 HIS A N 1
ATOM 1468 C CA . HIS A 1 191 ? -31.181 -8.494 23.032 1.00 61.81 191 HIS A CA 1
ATOM 1469 C C . HIS A 1 191 ? -32.624 -8.853 23.382 1.00 61.81 191 HIS A C 1
ATOM 1471 O O . HIS A 1 191 ? -32.908 -9.696 24.235 1.00 61.81 191 HIS A O 1
ATOM 1477 N N . ARG A 1 192 ? -33.568 -8.175 22.720 1.00 50.53 192 ARG A N 1
ATOM 1478 C CA . ARG A 1 192 ? -34.955 -8.634 22.641 1.00 50.53 192 ARG A CA 1
ATOM 1479 C C . ARG A 1 192 ? -34.966 -9.957 21.876 1.00 50.53 192 ARG A C 1
ATOM 1481 O O . ARG A 1 192 ? -34.857 -9.929 20.661 1.00 50.53 192 ARG A O 1
ATOM 1488 N N . GLY A 1 193 ? -35.099 -11.053 22.621 1.00 41.59 193 GLY A N 1
ATOM 1489 C CA . GLY A 1 193 ? -35.717 -12.326 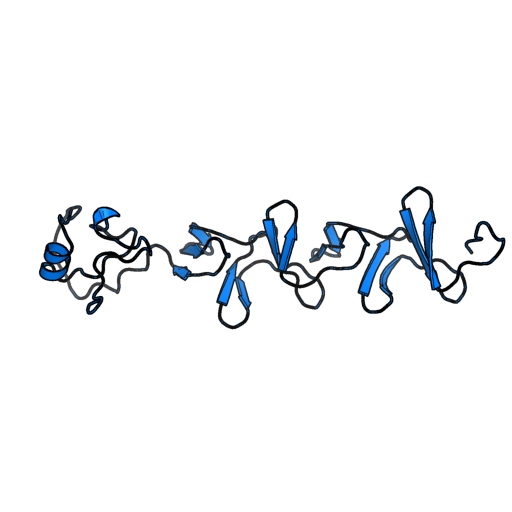22.237 1.00 41.59 193 GLY A CA 1
ATOM 1490 C C . GLY A 1 193 ? -35.317 -12.962 20.900 1.00 41.59 193 GLY A C 1
ATOM 1491 O O . GLY A 1 193 ? -35.629 -12.454 19.826 1.00 41.59 193 GLY A O 1
ATOM 1492 N N . ARG A 1 194 ? -34.797 -14.185 20.980 1.00 33.97 194 ARG A N 1
ATOM 1493 C CA . ARG A 1 194 ? -35.314 -15.260 20.132 1.00 33.97 194 ARG A CA 1
ATOM 1494 C C . ARG A 1 194 ? -36.069 -16.235 21.014 1.00 33.97 194 ARG A C 1
ATOM 1496 O O . ARG A 1 194 ? -35.522 -16.552 22.093 1.00 33.97 194 ARG A O 1
#

Secondary structure (DSSP, 8-state):
--B-TTSPBP-S-EEEETTEEEEB-TTSPBP-SEEEEETTEEEEE-TT-PBP-EEEEETTEEEEE-TTSPBP-EEEEETTEEEEE-TT-PBP-EEEEETTEEEEE-TT-PBP-EEEEETTEEEEE-TT--EEEESSPPP----S----------SSHHHHHHTT-PSEETTSTT--GGG-SS-SSEET------

Foldseek 3Di:
DDADPVRDQDAQDWDADPNFIWGHHNVSDTDADAWDARPNFIWTQHRVRTTDAAWDQDPNWIWGQHPVRTTDAAWDQDPNFIWHAHPVRTTDAAWDDDPNWIWHAHPVRGTDAAWDQDPNFIWHAHPVRTTDGTPPPPDDPDDDDDDDDDQDADPELVSCVVVVNPFDFAPDRRDDVVQVVVNPRTGNDPDDDD